Protein AF-K9QWA3-F1 (afdb_monomer_lite)

Secondary structure (DSSP, 8-state):
------SSHHHHHHHHHHHHHHHHHHHHTTS-TTBSSSS--GGG----EEGGG--HHHHHHHHHHHTT-TTEEEEEEEEEEEEEEEETTEEEEEEEEEEEEEEEEEE-TTT--EEEEEEEEEEEE-HHHHHHHHTS--SS-----TTSHHHHHHHHHHTTHHHHHHHHHHHHHHHH-TTSTTTS-THHHHHHHHHHHHHH-HHHHTSEEE-SPP-GGGHHHHHTSSS-EEEEEEEEEEEEPPTTHHHHHHHHHHHHHH-

Structure (mmCIF, N/CA/C/O backbone):
data_AF-K9QWA3-F1
#
_entry.id   AF-K9QWA3-F1
#
loop_
_atom_site.group_PDB
_atom_site.id
_atom_site.type_symbol
_atom_site.label_atom_id
_atom_site.label_alt_id
_atom_site.label_comp_id
_atom_site.label_asym_id
_atom_site.label_entity_id
_atom_site.label_seq_id
_atom_site.pdbx_PDB_ins_code
_atom_site.Cartn_x
_atom_site.Cartn_y
_atom_site.Cartn_z
_atom_site.occupancy
_atom_site.B_iso_or_equiv
_atom_site.auth_seq_id
_atom_site.auth_comp_id
_atom_site.auth_asym_id
_atom_site.auth_atom_id
_atom_site.pdbx_PDB_model_num
ATOM 1 N N . MET A 1 1 ? -6.811 -48.788 30.936 1.00 35.88 1 MET A N 1
ATOM 2 C CA . MET A 1 1 ? -7.635 -48.319 29.803 1.00 35.88 1 MET A CA 1
ATOM 3 C C . MET A 1 1 ? -7.116 -46.953 29.412 1.00 35.88 1 MET A C 1
ATOM 5 O O . MET A 1 1 ? -6.681 -46.222 30.290 1.00 35.88 1 MET A O 1
ATOM 9 N N . LEU A 1 2 ? -7.003 -46.747 28.107 1.00 34.59 2 LEU A N 1
ATOM 10 C CA . LEU A 1 2 ? -6.103 -45.816 27.432 1.00 34.59 2 LEU A CA 1
ATOM 11 C C . LEU A 1 2 ? -6.395 -44.350 27.770 1.00 34.59 2 LEU A C 1
ATOM 13 O O . LEU A 1 2 ? -7.544 -43.927 27.757 1.00 34.59 2 LEU A O 1
ATOM 17 N N . ILE A 1 3 ? -5.328 -43.610 28.073 1.00 35.75 3 ILE A N 1
ATOM 18 C CA . ILE A 1 3 ? -5.309 -42.149 28.073 1.00 35.75 3 ILE A CA 1
ATOM 19 C C . ILE A 1 3 ? -5.129 -41.751 26.607 1.00 35.75 3 ILE A C 1
ATOM 21 O O . ILE A 1 3 ? -4.104 -42.083 26.008 1.00 35.75 3 ILE A O 1
ATOM 25 N N . ASP A 1 4 ? -6.146 -41.115 26.029 1.00 36.16 4 ASP A N 1
ATOM 26 C CA . ASP A 1 4 ? -6.087 -40.519 24.696 1.00 36.16 4 ASP A CA 1
ATOM 27 C C . ASP A 1 4 ? -5.011 -39.427 24.676 1.00 36.16 4 ASP A C 1
ATOM 29 O O . ASP A 1 4 ? -5.165 -38.362 25.266 1.00 36.16 4 ASP A O 1
ATOM 33 N N . ASN A 1 5 ? -3.898 -39.715 24.003 1.00 39.41 5 ASN A N 1
ATOM 34 C CA . ASN A 1 5 ? -2.706 -38.866 23.935 1.00 39.41 5 ASN A CA 1
ATOM 35 C C . ASN A 1 5 ? -2.546 -38.172 22.568 1.00 39.41 5 ASN A C 1
ATOM 37 O O . ASN A 1 5 ? -1.427 -37.903 22.148 1.00 39.41 5 ASN A O 1
ATOM 41 N N . ASN A 1 6 ? -3.642 -37.885 21.857 1.00 39.41 6 ASN A N 1
ATOM 42 C CA . ASN A 1 6 ? -3.582 -37.427 20.459 1.00 39.41 6 ASN A CA 1
ATOM 43 C C . ASN A 1 6 ? -4.272 -36.081 20.159 1.00 39.41 6 ASN A C 1
ATOM 45 O O . ASN A 1 6 ? -4.581 -35.817 19.003 1.00 39.41 6 ASN A O 1
ATOM 49 N N . GLN A 1 7 ? -4.490 -35.207 21.146 1.00 41.28 7 GLN A N 1
ATOM 50 C CA . GLN A 1 7 ? -5.127 -33.894 20.908 1.00 41.28 7 GLN A CA 1
ATOM 51 C C . GLN A 1 7 ? -4.227 -32.662 21.110 1.00 41.28 7 GLN A C 1
ATOM 53 O O . GLN A 1 7 ? -4.704 -31.549 20.962 1.00 41.28 7 GLN A O 1
ATOM 58 N N . THR A 1 8 ? -2.933 -32.801 21.411 1.00 46.22 8 THR A N 1
ATOM 59 C CA . THR A 1 8 ? -2.108 -31.656 21.857 1.00 46.22 8 THR A CA 1
ATOM 60 C C . THR A 1 8 ? -1.134 -31.074 20.829 1.00 46.22 8 THR A C 1
ATOM 62 O O . THR A 1 8 ? -0.622 -29.983 21.052 1.00 46.22 8 THR A O 1
ATOM 65 N N . SER A 1 9 ? -0.844 -31.741 19.708 1.00 50.12 9 SER A N 1
ATOM 66 C CA . SER A 1 9 ? 0.181 -31.268 18.759 1.00 50.12 9 SER A CA 1
ATOM 67 C C . SER A 1 9 ? -0.265 -30.208 17.735 1.00 50.12 9 SER A C 1
ATOM 69 O O . SER A 1 9 ? 0.528 -29.297 17.500 1.00 50.12 9 SER A O 1
ATOM 71 N N . PRO A 1 10 ? -1.470 -30.258 17.128 1.00 54.56 10 PRO A N 1
ATOM 72 C CA . PRO A 1 10 ? -1.865 -29.283 16.104 1.00 54.56 10 PRO A CA 1
ATOM 73 C C . PRO A 1 10 ? -2.100 -27.897 16.710 1.00 54.56 10 PRO A C 1
ATOM 75 O O . PRO A 1 10 ? -1.595 -26.905 16.194 1.00 54.56 10 PRO A O 1
ATOM 78 N N . ASP A 1 11 ? -2.767 -27.850 17.865 1.00 59.97 11 ASP A N 1
ATOM 79 C CA . ASP A 1 11 ? -3.158 -26.606 18.534 1.00 59.97 11 ASP A CA 1
ATOM 80 C C . ASP A 1 11 ? -1.950 -25.802 19.032 1.00 59.97 11 ASP A C 1
ATOM 82 O O . ASP A 1 11 ? -1.937 -24.576 18.951 1.00 59.97 11 ASP A O 1
ATOM 86 N N . ILE A 1 12 ? -0.894 -26.477 19.507 1.00 60.25 12 ILE A N 1
ATOM 87 C CA . ILE A 1 12 ? 0.343 -25.812 19.949 1.00 60.25 12 ILE A CA 1
ATOM 88 C C . ILE A 1 12 ? 1.114 -25.255 18.752 1.00 60.25 12 ILE A C 1
ATOM 90 O O . ILE A 1 12 ? 1.632 -24.140 18.821 1.00 60.25 12 ILE A O 1
ATOM 94 N N . ILE A 1 13 ? 1.193 -26.016 17.656 1.00 62.38 13 ILE A N 1
ATOM 95 C CA . ILE A 1 13 ? 1.843 -25.558 16.426 1.00 62.38 13 ILE A CA 1
ATOM 96 C C . ILE A 1 13 ? 1.077 -24.359 15.862 1.00 62.38 13 ILE A C 1
ATOM 98 O O . ILE A 1 13 ? 1.691 -23.345 15.547 1.00 62.38 13 ILE A O 1
ATOM 102 N N . GLN A 1 14 ? -0.253 -24.422 15.821 1.00 61.94 14 GLN A N 1
ATOM 103 C CA . GLN A 1 14 ? -1.097 -23.333 15.343 1.00 61.94 14 GLN A CA 1
ATOM 104 C C . GLN A 1 14 ? -0.977 -22.080 16.220 1.00 61.94 14 GLN A C 1
ATOM 106 O O . GLN A 1 14 ? -0.754 -20.995 15.693 1.00 61.94 14 GLN A O 1
ATOM 111 N N . ALA A 1 15 ? -1.012 -22.221 17.547 1.00 55.06 15 ALA A N 1
ATOM 112 C CA . ALA A 1 15 ? -0.808 -21.100 18.465 1.00 55.06 15 ALA A CA 1
ATOM 113 C C . ALA A 1 15 ? 0.586 -20.465 18.314 1.00 55.06 15 ALA A C 1
ATOM 115 O O . ALA A 1 15 ? 0.726 -19.242 18.346 1.00 55.06 15 ALA A O 1
ATOM 116 N N . TYR A 1 16 ? 1.626 -21.280 18.114 1.00 55.22 16 TYR A N 1
ATOM 117 C CA . TYR A 1 16 ? 2.986 -20.792 17.881 1.00 55.22 16 TYR A CA 1
ATOM 118 C C . TYR A 1 16 ? 3.121 -20.066 16.537 1.00 55.22 16 TYR A C 1
ATOM 120 O O . TYR A 1 16 ? 3.794 -19.042 16.442 1.00 55.22 16 TYR A O 1
ATOM 128 N N . LEU A 1 17 ? 2.451 -20.567 15.505 1.00 62.62 17 LEU A N 1
ATOM 129 C CA . LEU A 1 17 ? 2.417 -19.962 14.183 1.00 62.62 17 LEU A CA 1
ATOM 130 C C . LEU A 1 17 ? 1.663 -18.627 14.170 1.00 62.62 17 LEU A C 1
ATOM 132 O O . LEU A 1 17 ? 2.200 -17.646 13.658 1.00 62.62 17 LEU A O 1
ATOM 136 N N . SER A 1 18 ? 0.488 -18.554 14.801 1.00 61.34 18 SER A N 1
ATOM 137 C CA . SER A 1 18 ? -0.242 -17.296 15.005 1.00 61.34 18 SER A CA 1
ATOM 138 C C . SER A 1 18 ? 0.603 -16.287 15.788 1.00 61.34 18 SER A C 1
ATOM 140 O O . SER A 1 18 ? 0.699 -15.126 15.396 1.00 61.34 18 SER A O 1
ATOM 142 N N . TYR A 1 19 ? 1.314 -16.735 16.831 1.00 59.53 19 TYR A N 1
ATOM 143 C CA . TYR A 1 19 ? 2.262 -15.892 17.564 1.00 59.53 19 TYR A CA 1
ATOM 144 C C . TYR A 1 19 ? 3.392 -15.362 16.667 1.00 59.53 19 TYR A C 1
ATOM 146 O O . TYR A 1 19 ? 3.729 -14.180 16.726 1.00 59.53 19 TYR A O 1
ATOM 154 N N . LEU A 1 20 ? 3.985 -16.201 15.812 1.00 60.72 20 LEU A N 1
ATOM 155 C CA . LEU A 1 20 ? 5.034 -15.772 14.882 1.00 60.72 20 LEU A CA 1
ATOM 156 C C . LEU A 1 20 ? 4.510 -14.800 13.818 1.00 60.72 20 LEU A C 1
ATOM 158 O O . LEU A 1 20 ? 5.205 -13.839 13.485 1.00 60.72 20 LEU A O 1
ATOM 162 N N . GLN A 1 21 ? 3.290 -15.003 13.324 1.00 65.00 21 GLN A N 1
ATOM 163 C CA . GLN A 1 21 ? 2.627 -14.086 12.397 1.00 65.00 21 GLN A CA 1
ATOM 164 C C . GLN A 1 21 ? 2.376 -12.728 13.057 1.00 65.00 21 GLN A C 1
ATOM 166 O O . GLN A 1 21 ? 2.703 -11.690 12.484 1.00 65.00 21 GLN A O 1
ATOM 171 N N . GLU A 1 22 ? 1.897 -12.717 14.298 1.00 62.28 22 GLU A N 1
ATOM 172 C CA . GLU A 1 22 ? 1.700 -11.497 15.078 1.00 62.28 22 GLU A CA 1
ATOM 173 C C . GLU A 1 22 ? 3.029 -10.772 15.353 1.00 62.28 22 GLU A C 1
ATOM 175 O O . GLU A 1 22 ? 3.136 -9.556 15.180 1.00 62.28 22 GLU A O 1
ATOM 180 N N . MET A 1 23 ? 4.078 -11.514 15.716 1.00 58.22 23 MET A N 1
ATOM 181 C CA . MET A 1 23 ? 5.431 -10.973 15.876 1.00 58.22 23 MET A CA 1
ATOM 182 C C . MET A 1 23 ? 5.974 -10.403 14.566 1.00 58.22 23 MET A C 1
ATOM 184 O O . MET A 1 23 ? 6.633 -9.366 14.574 1.00 58.22 23 MET A O 1
ATOM 188 N N . SER A 1 24 ? 5.659 -11.026 13.434 1.00 60.22 24 SER A N 1
ATOM 189 C CA . SER A 1 24 ? 6.055 -10.524 12.125 1.00 60.22 24 SER A CA 1
ATOM 190 C C . SER A 1 24 ? 5.304 -9.247 11.747 1.00 60.22 24 SER A C 1
ATOM 192 O O . SER A 1 24 ? 5.943 -8.290 11.311 1.00 60.22 24 SER A O 1
ATOM 194 N N . ARG A 1 25 ? 3.982 -9.178 11.977 1.00 65.19 25 ARG A N 1
ATOM 195 C CA . ARG A 1 25 ? 3.196 -7.939 11.807 1.00 65.19 25 ARG A CA 1
ATOM 196 C C . ARG A 1 25 ? 3.807 -6.804 12.631 1.00 65.19 25 ARG A C 1
ATOM 198 O O . ARG A 1 25 ? 4.000 -5.713 12.109 1.00 65.19 25 ARG A O 1
ATOM 205 N N . LYS A 1 26 ? 4.215 -7.095 13.875 1.00 59.78 26 LYS A N 1
ATOM 206 C CA . LYS A 1 26 ? 4.897 -6.159 14.790 1.00 59.78 26 LYS A CA 1
ATOM 207 C C . LYS A 1 26 ? 6.270 -5.687 14.301 1.00 59.78 26 LYS A C 1
ATOM 209 O O . LYS A 1 26 ? 6.655 -4.556 14.584 1.00 59.78 26 LYS A O 1
ATOM 214 N N . ILE A 1 27 ? 7.026 -6.524 13.593 1.00 55.06 27 ILE A N 1
ATOM 215 C CA . ILE A 1 27 ? 8.335 -6.146 13.032 1.00 55.06 27 ILE A CA 1
ATOM 216 C C . ILE A 1 27 ? 8.163 -5.269 11.787 1.00 55.06 27 ILE A C 1
ATOM 218 O O . ILE A 1 27 ? 8.948 -4.339 11.593 1.00 55.06 27 ILE A O 1
ATOM 222 N N . SER A 1 28 ? 7.107 -5.500 11.001 1.00 56.09 28 SER A N 1
ATOM 223 C CA . SER A 1 28 ? 6.750 -4.644 9.864 1.00 56.09 28 SER A CA 1
ATOM 224 C C . SER A 1 28 ? 6.438 -3.197 10.270 1.00 56.09 28 SER A C 1
ATOM 226 O O . SER A 1 28 ? 6.627 -2.322 9.436 1.00 56.09 28 SER A O 1
ATOM 228 N N . LEU A 1 29 ? 6.092 -2.936 11.545 1.00 54.91 29 LEU A N 1
ATOM 229 C CA . LEU A 1 29 ? 5.766 -1.614 12.132 1.00 54.91 29 LEU A CA 1
ATOM 230 C C . LEU A 1 29 ? 6.916 -0.588 12.192 1.00 54.91 29 LEU A C 1
ATOM 232 O O . LEU A 1 29 ? 6.830 0.423 12.894 1.00 54.91 29 LEU A O 1
ATOM 236 N N . ARG A 1 30 ? 8.059 -0.881 11.569 1.00 56.19 30 ARG A N 1
ATOM 237 C CA . ARG A 1 30 ? 9.280 -0.065 11.672 1.00 56.19 30 ARG A CA 1
ATOM 238 C C . ARG A 1 30 ? 9.898 0.248 10.316 1.00 56.19 30 ARG A C 1
ATOM 240 O O . ARG A 1 30 ? 11.095 0.532 10.251 1.00 56.19 30 ARG A O 1
ATOM 247 N N . SER A 1 31 ? 9.118 0.175 9.238 1.00 60.31 31 SER A N 1
ATOM 248 C CA . SER A 1 31 ? 9.645 0.360 7.882 1.00 60.31 31 SER A CA 1
ATOM 249 C C . SER A 1 31 ? 9.627 1.816 7.400 1.00 60.31 31 SER A C 1
ATOM 251 O O . SER A 1 31 ? 10.374 2.168 6.483 1.00 60.31 31 SER A O 1
ATOM 253 N N . GLY A 1 32 ? 8.856 2.690 8.056 1.00 67.69 32 GLY A N 1
ATOM 254 C CA . GLY A 1 32 ? 8.741 4.102 7.684 1.00 67.69 32 GLY A CA 1
ATOM 255 C C . GLY A 1 32 ? 7.867 4.315 6.442 1.00 67.69 32 GLY A C 1
ATOM 256 O O . GLY A 1 32 ? 8.034 5.316 5.729 1.00 67.69 32 GLY A O 1
ATOM 257 N N . MET A 1 33 ? 6.996 3.346 6.130 1.00 78.69 33 MET A N 1
ATOM 258 C CA . MET A 1 33 ? 6.141 3.338 4.943 1.00 78.69 33 MET A CA 1
ATOM 259 C C . MET A 1 33 ? 4.847 4.138 5.120 1.00 78.69 33 MET A C 1
ATOM 261 O O . MET A 1 33 ? 4.133 4.363 4.143 1.00 78.69 33 MET A O 1
ATOM 265 N N . GLU A 1 34 ? 4.550 4.645 6.316 1.00 77.75 34 GLU A N 1
ATOM 266 C CA . GLU A 1 34 ? 3.386 5.492 6.610 1.00 77.75 34 GLU A CA 1
ATOM 267 C C . GLU A 1 34 ? 3.398 6.838 5.868 1.00 77.75 34 GLU A C 1
ATOM 269 O O . GLU A 1 34 ? 2.374 7.506 5.714 1.00 77.75 34 GLU A O 1
ATOM 274 N N . ASN A 1 35 ? 4.569 7.266 5.403 1.00 82.50 35 ASN A N 1
ATOM 275 C CA . ASN A 1 35 ? 4.714 8.544 4.740 1.00 82.50 35 ASN A CA 1
ATOM 276 C C . ASN A 1 35 ? 5.795 8.489 3.667 1.00 82.50 35 ASN A C 1
ATOM 278 O O . ASN A 1 35 ? 6.923 8.962 3.851 1.00 82.50 35 ASN A O 1
ATOM 282 N N . ILE A 1 36 ? 5.448 7.886 2.535 1.00 84.94 36 ILE A N 1
ATOM 283 C CA . ILE A 1 36 ? 6.379 7.703 1.425 1.00 84.94 36 ILE A CA 1
ATOM 284 C C . ILE A 1 36 ? 6.403 8.909 0.485 1.00 84.94 36 ILE A C 1
ATOM 286 O O . ILE A 1 36 ? 7.452 9.188 -0.081 1.00 84.94 36 ILE A O 1
ATOM 290 N N . LEU A 1 37 ? 5.313 9.676 0.347 1.00 84.12 37 LEU A N 1
ATOM 291 C CA . LEU A 1 37 ? 5.254 10.776 -0.631 1.00 84.12 37 LEU A CA 1
ATOM 292 C C . LEU A 1 37 ? 5.518 12.173 -0.056 1.00 84.12 37 LEU A C 1
ATOM 294 O O . LEU A 1 37 ? 5.933 13.056 -0.811 1.00 84.12 37 LEU A O 1
ATOM 298 N N . TYR A 1 38 ? 5.298 12.409 1.239 1.00 75.81 38 TYR A N 1
ATOM 299 C CA . TYR A 1 38 ? 5.361 13.762 1.795 1.00 75.81 38 TYR A CA 1
ATOM 300 C C . TYR A 1 38 ? 6.771 14.157 2.250 1.00 75.81 38 TYR A C 1
ATOM 302 O O . TYR A 1 38 ? 7.468 13.401 2.929 1.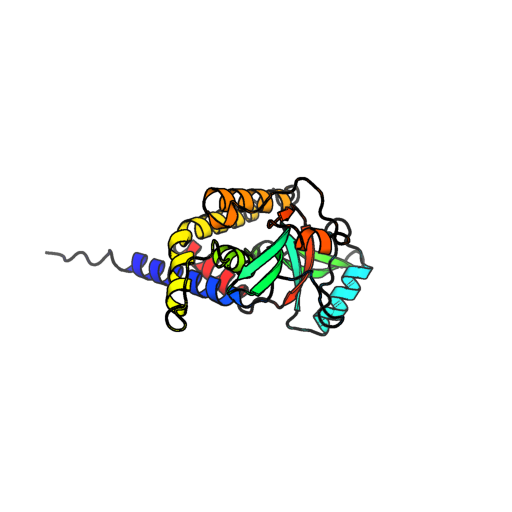00 75.81 38 TYR A O 1
ATOM 310 N N . ARG A 1 39 ? 7.165 15.392 1.906 1.00 62.00 39 ARG A N 1
ATOM 311 C CA . ARG A 1 39 ? 8.339 16.132 2.422 1.00 62.00 39 ARG A CA 1
ATOM 312 C C . ARG A 1 39 ? 9.626 15.309 2.587 1.00 62.00 39 ARG A C 1
ATOM 314 O O . ARG A 1 39 ? 10.312 15.394 3.606 1.00 62.00 39 ARG A O 1
ATOM 321 N N . LYS A 1 40 ? 10.005 14.549 1.560 1.00 66.12 40 LYS A N 1
ATOM 322 C CA . LYS A 1 40 ? 11.303 13.864 1.534 1.00 66.12 40 LYS A CA 1
ATOM 323 C C . LYS A 1 40 ? 12.417 14.773 1.009 1.00 66.12 40 LYS A C 1
ATOM 325 O O . LYS A 1 40 ? 12.219 15.594 0.115 1.00 66.12 40 LYS A O 1
ATOM 330 N N . THR A 1 41 ? 13.615 14.610 1.565 1.00 67.00 41 THR A N 1
ATOM 331 C CA . THR A 1 41 ? 14.828 15.292 1.092 1.00 67.00 41 THR A CA 1
ATOM 332 C C . THR A 1 41 ? 15.271 14.731 -0.262 1.00 67.00 41 THR A C 1
ATOM 334 O O . THR A 1 41 ? 14.867 13.636 -0.644 1.00 67.00 41 THR A O 1
ATOM 337 N N . LYS A 1 42 ? 16.176 15.427 -0.970 1.00 65.06 42 LYS A N 1
ATOM 338 C CA . LYS A 1 42 ? 16.779 14.901 -2.214 1.00 65.06 42 LYS A CA 1
ATOM 339 C C . LYS A 1 42 ? 17.420 13.519 -2.035 1.00 65.06 42 LYS A C 1
ATOM 341 O O . LYS A 1 42 ? 17.431 12.741 -2.977 1.00 65.06 42 LYS A O 1
ATOM 346 N N . LYS A 1 43 ? 17.946 13.230 -0.838 1.00 64.50 43 LYS A N 1
ATOM 347 C CA . LYS A 1 43 ? 18.559 11.939 -0.504 1.00 64.50 43 LYS A CA 1
ATOM 348 C C . LYS A 1 43 ? 17.516 10.824 -0.363 1.00 64.50 43 LYS A C 1
ATOM 350 O O . LYS A 1 43 ? 17.775 9.714 -0.787 1.00 64.50 43 LYS A O 1
ATOM 355 N N . ASN A 1 44 ? 16.333 11.139 0.161 1.00 69.75 44 ASN A N 1
ATOM 356 C CA . ASN A 1 44 ? 15.237 10.183 0.349 1.00 69.75 44 ASN A CA 1
ATOM 357 C C . ASN A 1 44 ? 14.137 10.370 -0.705 1.00 69.75 44 ASN A C 1
ATOM 359 O O . ASN A 1 44 ? 12.957 10.204 -0.397 1.00 69.75 44 ASN A O 1
ATOM 363 N N . HIS A 1 45 ? 14.500 10.804 -1.916 1.00 79.44 45 HIS A N 1
ATOM 364 C CA . HIS A 1 45 ? 13.527 11.080 -2.965 1.00 79.44 45 HIS A CA 1
ATOM 365 C C . HIS A 1 45 ? 12.679 9.820 -3.205 1.00 79.44 45 HIS A C 1
ATOM 367 O O . HIS A 1 45 ? 13.249 8.751 -3.378 1.00 79.44 45 HIS A O 1
ATOM 373 N N . PRO A 1 46 ? 11.339 9.906 -3.226 1.00 79.44 46 PRO A N 1
ATOM 374 C CA . PRO A 1 46 ? 10.500 8.709 -3.240 1.00 79.44 46 PRO A CA 1
ATOM 375 C C . PRO A 1 46 ? 10.438 8.029 -4.604 1.00 79.44 46 PRO A C 1
ATOM 377 O O . PRO A 1 46 ? 9.846 6.966 -4.720 1.00 79.44 46 PRO A O 1
ATOM 380 N N . TYR A 1 47 ? 10.987 8.667 -5.646 1.00 87.69 47 TYR A N 1
ATOM 381 C CA . TYR A 1 47 ? 10.880 8.216 -7.037 1.00 87.69 47 TYR A CA 1
ATOM 382 C C . TYR A 1 47 ? 9.440 7.827 -7.383 1.00 87.69 47 TYR A C 1
ATOM 384 O O . TYR A 1 47 ? 9.178 6.770 -7.938 1.00 87.69 47 TYR A O 1
ATOM 392 N N . TYR A 1 48 ? 8.496 8.694 -7.020 1.00 92.50 48 TYR A N 1
ATOM 393 C CA . TYR A 1 48 ? 7.093 8.504 -7.365 1.00 92.50 48 TYR A CA 1
ATOM 394 C C . TYR A 1 48 ? 6.904 8.529 -8.883 1.00 92.50 48 TYR A C 1
ATOM 396 O O . TYR A 1 48 ? 7.310 9.504 -9.525 1.00 92.50 48 TYR A O 1
ATOM 404 N N . MET A 1 49 ? 6.207 7.528 -9.410 1.00 92.69 49 MET A N 1
ATOM 405 C CA . MET A 1 49 ? 5.712 7.496 -10.784 1.00 92.69 49 MET A CA 1
ATOM 406 C C . MET A 1 49 ? 4.337 6.815 -10.814 1.00 92.69 49 MET A C 1
ATOM 408 O O . MET A 1 49 ? 4.238 5.699 -10.312 1.00 92.69 49 MET A O 1
ATOM 412 N N . PRO A 1 50 ? 3.275 7.427 -11.373 1.00 92.00 50 PRO A N 1
ATOM 413 C CA . PRO A 1 50 ? 2.016 6.715 -11.608 1.00 92.00 50 PRO A CA 1
ATOM 414 C C . PRO A 1 50 ? 2.266 5.452 -12.440 1.00 92.00 50 PRO A C 1
ATOM 416 O O . PRO A 1 50 ? 3.047 5.509 -13.391 1.00 92.00 50 PRO A O 1
ATOM 419 N N . ALA A 1 51 ? 1.624 4.332 -12.098 1.00 88.50 51 ALA A N 1
ATOM 420 C CA . ALA A 1 51 ? 1.916 3.046 -12.740 1.00 88.50 51 ALA A CA 1
ATOM 421 C C . ALA A 1 51 ? 1.712 3.093 -14.267 1.00 88.50 51 ALA A C 1
ATOM 423 O O . ALA A 1 51 ? 2.574 2.644 -15.022 1.00 88.50 51 ALA A O 1
ATOM 424 N N . ASP A 1 52 ? 0.657 3.777 -14.714 1.00 85.94 52 ASP A N 1
ATOM 425 C CA . ASP A 1 52 ? 0.306 3.951 -16.132 1.00 85.94 52 ASP A CA 1
ATOM 426 C C . ASP A 1 52 ? 1.260 4.877 -16.911 1.00 85.94 52 ASP A C 1
ATOM 428 O O . ASP A 1 52 ? 1.108 5.073 -18.114 1.00 85.94 52 ASP A O 1
ATOM 432 N N . SER A 1 53 ? 2.215 5.516 -16.232 1.00 87.38 53 SER A N 1
ATOM 433 C CA . SER A 1 53 ? 3.129 6.515 -16.808 1.00 87.38 53 SER A CA 1
ATOM 434 C C . SER A 1 53 ? 4.593 6.081 -16.776 1.00 87.38 53 SER A C 1
ATOM 436 O O . SER A 1 53 ? 5.481 6.914 -16.962 1.00 87.38 53 SER A O 1
ATOM 438 N N . ILE A 1 54 ? 4.870 4.802 -16.506 1.00 85.81 54 ILE A N 1
ATOM 439 C CA . ILE A 1 54 ? 6.242 4.319 -16.385 1.00 85.81 54 ILE A CA 1
ATOM 440 C C . ILE A 1 54 ? 7.014 4.455 -17.703 1.00 85.81 54 ILE A C 1
ATOM 442 O O . ILE A 1 54 ? 6.530 4.103 -18.778 1.00 85.81 54 ILE A O 1
ATOM 446 N N . ASP A 1 55 ? 8.244 4.964 -17.614 1.00 86.94 55 ASP A N 1
ATOM 447 C CA . ASP A 1 55 ? 9.123 5.129 -18.766 1.00 86.94 55 ASP A CA 1
ATOM 448 C C . ASP A 1 55 ? 10.546 4.613 -18.493 1.00 86.94 55 ASP A C 1
ATOM 450 O O . ASP A 1 55 ? 10.980 4.402 -17.356 1.00 86.94 55 ASP A O 1
ATOM 454 N N . THR A 1 56 ? 11.315 4.419 -19.565 1.00 86.94 56 THR A N 1
ATOM 455 C CA . THR A 1 56 ? 12.689 3.903 -19.481 1.00 86.94 56 THR A CA 1
ATOM 456 C C . THR A 1 56 ? 13.638 4.855 -18.744 1.00 86.94 56 THR A C 1
ATOM 458 O O . THR A 1 56 ? 14.634 4.416 -18.167 1.00 86.94 56 THR A O 1
ATOM 461 N N . ARG A 1 57 ? 13.370 6.169 -18.757 1.00 89.31 57 ARG A N 1
ATOM 462 C CA . ARG A 1 57 ? 14.221 7.164 -18.087 1.00 89.31 57 ARG A CA 1
ATOM 463 C C . ARG A 1 57 ? 14.079 7.042 -16.574 1.00 89.31 57 ARG A C 1
ATOM 465 O O . ARG A 1 57 ? 15.090 7.060 -15.876 1.00 89.31 57 ARG A O 1
ATOM 472 N N . TYR A 1 58 ? 12.853 6.903 -16.096 1.00 91.06 58 TYR A N 1
ATOM 473 C CA . TYR A 1 58 ? 12.518 6.623 -14.714 1.00 91.06 58 TYR A CA 1
ATOM 474 C C . TYR A 1 58 ? 13.175 5.325 -14.249 1.00 91.06 58 TYR A C 1
ATOM 476 O O . TYR A 1 58 ? 13.929 5.347 -13.279 1.00 91.06 58 TYR A O 1
ATOM 484 N N . LEU A 1 59 ? 12.995 4.228 -14.994 1.00 90.50 59 LEU A N 1
ATOM 485 C CA . LEU A 1 59 ? 13.579 2.929 -14.645 1.00 90.50 59 LEU A CA 1
ATOM 486 C C . LEU A 1 59 ? 15.096 2.977 -14.513 1.00 90.50 59 LEU A C 1
ATOM 488 O O . LEU A 1 59 ? 15.656 2.424 -13.570 1.00 90.50 59 LEU A O 1
ATOM 492 N N . LYS A 1 60 ? 15.763 3.694 -15.419 1.00 89.75 60 LYS A N 1
ATOM 493 C CA . LYS A 1 60 ? 17.208 3.890 -15.334 1.00 89.75 60 LYS A CA 1
ATOM 494 C C . LYS A 1 60 ? 17.608 4.642 -14.063 1.00 89.75 60 LYS A C 1
ATOM 496 O O . LYS A 1 60 ? 18.533 4.222 -13.381 1.00 89.75 60 LYS A O 1
ATOM 501 N N . GLN A 1 61 ? 16.907 5.727 -13.729 1.00 89.25 61 GLN A N 1
ATOM 502 C CA . GLN A 1 61 ? 17.186 6.502 -12.514 1.00 89.25 61 GLN A CA 1
ATOM 503 C C . GLN A 1 61 ? 16.972 5.681 -11.239 1.00 89.25 61 GLN A C 1
ATOM 505 O O . GLN A 1 61 ? 17.777 5.776 -10.316 1.00 89.25 61 GLN A O 1
ATOM 510 N N . VAL A 1 62 ? 15.904 4.883 -11.196 1.00 90.50 62 VAL A N 1
ATOM 511 C CA . VAL A 1 62 ? 15.599 3.996 -10.070 1.00 90.50 62 VAL A CA 1
ATOM 512 C C . VAL A 1 62 ? 16.669 2.917 -9.931 1.00 90.50 62 VAL A C 1
ATOM 514 O O . VAL A 1 62 ? 17.205 2.751 -8.838 1.00 90.50 62 VAL A O 1
ATOM 517 N N . LYS A 1 63 ? 17.038 2.238 -11.026 1.00 89.62 63 LYS A N 1
ATOM 518 C CA . LYS A 1 63 ? 18.084 1.205 -11.020 1.00 89.62 63 LYS A CA 1
ATOM 519 C C . LYS A 1 63 ? 19.423 1.768 -10.538 1.00 89.62 63 LYS A C 1
ATOM 521 O O . LYS A 1 63 ? 19.990 1.255 -9.582 1.00 89.62 63 LYS A O 1
ATOM 526 N N . ASP A 1 64 ? 19.849 2.902 -11.099 1.00 88.75 64 ASP A N 1
ATOM 527 C CA . ASP A 1 64 ? 21.082 3.594 -10.700 1.00 88.75 64 ASP A CA 1
ATOM 528 C C . ASP A 1 64 ? 21.090 4.013 -9.214 1.00 88.75 64 ASP A C 1
ATOM 530 O O . ASP A 1 64 ? 22.160 4.258 -8.646 1.00 88.75 64 ASP A O 1
ATOM 534 N N . HIS A 1 65 ? 19.916 4.192 -8.600 1.00 87.94 65 HIS A N 1
ATOM 535 C CA . HIS A 1 65 ? 19.776 4.532 -7.185 1.00 87.94 65 HIS A CA 1
ATOM 536 C C . HIS A 1 65 ? 19.786 3.286 -6.291 1.00 87.94 65 HIS A C 1
ATOM 538 O O . HIS A 1 65 ? 20.542 3.262 -5.323 1.00 87.94 65 HIS A O 1
ATOM 544 N N . ILE A 1 66 ? 19.016 2.250 -6.636 1.00 88.12 66 ILE A N 1
ATOM 545 C CA . ILE A 1 66 ? 18.970 0.972 -5.903 1.00 88.12 66 ILE A CA 1
ATOM 546 C C . ILE A 1 66 ? 20.347 0.298 -5.897 1.00 88.12 66 ILE A C 1
ATOM 548 O O . ILE A 1 66 ? 20.796 -0.168 -4.855 1.00 88.12 66 ILE A O 1
ATOM 552 N N . ASP A 1 67 ? 21.076 0.343 -7.015 1.00 86.94 67 ASP A N 1
ATOM 553 C CA . ASP A 1 67 ? 22.430 -0.220 -7.107 1.00 86.94 67 ASP A CA 1
ATOM 554 C C . ASP A 1 67 ? 23.432 0.477 -6.157 1.00 86.94 67 ASP A C 1
ATOM 556 O O . ASP A 1 67 ? 24.484 -0.079 -5.837 1.00 86.94 67 ASP A O 1
ATOM 560 N N . LYS A 1 68 ? 23.127 1.699 -5.692 1.00 86.38 68 LYS A N 1
ATOM 561 C CA . LYS A 1 68 ? 23.950 2.461 -4.732 1.00 86.38 68 LYS A CA 1
ATOM 562 C C . LYS A 1 68 ? 23.485 2.312 -3.285 1.00 86.38 68 LYS A C 1
ATOM 564 O O . LYS A 1 68 ? 24.313 2.425 -2.384 1.00 86.38 68 LYS A O 1
ATOM 569 N N . GLU A 1 69 ? 22.191 2.105 -3.060 1.00 82.19 69 GLU A N 1
ATOM 570 C CA . GLU A 1 69 ? 21.575 1.959 -1.737 1.00 82.19 69 GLU A CA 1
ATOM 571 C C . GLU A 1 69 ? 20.959 0.558 -1.607 1.00 82.19 69 GLU A C 1
ATOM 573 O O . GLU A 1 69 ? 19.793 0.344 -1.921 1.00 82.19 69 GLU A O 1
ATOM 578 N N . ALA A 1 70 ? 21.755 -0.410 -1.139 1.00 75.50 70 ALA A N 1
ATOM 579 C CA . ALA A 1 70 ? 21.362 -1.824 -1.085 1.00 75.50 70 ALA A CA 1
ATOM 580 C C . ALA A 1 70 ? 20.149 -2.122 -0.174 1.00 75.50 70 ALA A C 1
ATOM 582 O O . ALA A 1 70 ? 19.543 -3.186 -0.279 1.00 75.50 70 ALA A O 1
ATOM 583 N N . ASP A 1 71 ? 19.801 -1.205 0.730 1.00 79.00 71 ASP A N 1
ATOM 584 C CA . ASP A 1 71 ? 18.647 -1.279 1.630 1.00 79.00 71 ASP A CA 1
ATOM 585 C C . ASP A 1 71 ? 17.347 -0.736 1.007 1.00 79.00 71 ASP A C 1
ATOM 587 O O . ASP A 1 71 ? 16.268 -0.852 1.602 1.00 79.00 71 ASP A O 1
ATOM 591 N N . ARG A 1 72 ? 17.433 -0.150 -0.193 1.00 84.06 72 ARG A N 1
ATOM 592 C CA . ARG A 1 72 ? 16.301 0.389 -0.944 1.00 84.06 72 ARG A CA 1
ATOM 593 C C . ARG A 1 72 ? 15.816 -0.601 -1.991 1.00 84.06 72 ARG A C 1
ATOM 595 O O . ARG A 1 72 ? 16.602 -1.242 -2.682 1.00 84.06 72 ARG A O 1
ATOM 602 N N . LYS A 1 73 ? 14.499 -0.676 -2.153 1.00 88.81 73 LYS A N 1
ATOM 603 C CA . LYS A 1 73 ? 13.844 -1.486 -3.185 1.00 88.81 73 LYS A CA 1
ATOM 604 C C . LYS A 1 73 ? 12.767 -0.679 -3.896 1.00 88.81 73 LYS A C 1
ATOM 606 O O . LYS A 1 73 ? 12.256 0.301 -3.345 1.00 88.81 73 LYS A O 1
ATOM 611 N N . LEU A 1 74 ? 12.469 -1.074 -5.132 1.00 91.44 74 LEU A N 1
ATOM 612 C CA . LEU A 1 74 ? 11.330 -0.554 -5.876 1.00 91.44 74 LEU A CA 1
ATOM 613 C C . LEU A 1 74 ? 10.083 -1.313 -5.433 1.00 91.44 74 LEU A C 1
ATOM 615 O O . LEU A 1 74 ? 10.096 -2.535 -5.300 1.00 91.44 74 LEU A O 1
ATOM 619 N N . PHE A 1 75 ? 9.012 -0.563 -5.225 1.00 91.81 75 PHE A N 1
ATOM 620 C CA . PHE A 1 75 ? 7.718 -1.095 -4.859 1.00 91.81 75 PHE A CA 1
ATOM 621 C C . PHE A 1 75 ? 6.651 -0.598 -5.819 1.00 91.81 75 PHE A C 1
ATOM 623 O O . PHE A 1 75 ? 6.680 0.556 -6.257 1.00 91.81 75 PHE A O 1
ATOM 630 N N . LEU A 1 76 ? 5.673 -1.456 -6.079 1.00 92.06 76 LEU A N 1
ATOM 631 C CA . LEU A 1 76 ? 4.395 -1.084 -6.658 1.00 92.06 76 LEU A CA 1
ATOM 632 C C . LEU A 1 76 ? 3.401 -0.896 -5.515 1.00 92.06 76 LEU A C 1
ATOM 634 O O . LEU A 1 76 ? 3.020 -1.853 -4.851 1.00 92.06 76 LEU A O 1
ATOM 638 N N . ALA A 1 77 ? 2.999 0.343 -5.275 1.00 92.50 77 ALA A N 1
ATOM 639 C CA . ALA A 1 77 ? 1.953 0.697 -4.331 1.00 92.50 77 ALA A CA 1
ATOM 640 C C . ALA A 1 77 ? 0.569 0.523 -4.955 1.00 92.50 77 ALA A C 1
ATOM 642 O O . ALA A 1 77 ? 0.357 0.910 -6.107 1.00 92.50 77 ALA A O 1
ATOM 643 N N . ASN A 1 78 ? -0.387 0.040 -4.162 1.00 91.94 78 ASN A N 1
ATOM 644 C CA . ASN A 1 78 ? -1.794 -0.014 -4.523 1.00 91.94 78 ASN A CA 1
ATOM 645 C C . ASN A 1 78 ? -2.699 0.495 -3.386 1.00 91.94 78 ASN A C 1
ATOM 647 O O . ASN A 1 78 ? -2.576 0.065 -2.236 1.00 91.94 78 ASN A O 1
ATOM 651 N N . GLY A 1 79 ? -3.598 1.422 -3.734 1.00 93.50 79 GLY A N 1
ATOM 652 C CA . GLY A 1 79 ? -4.497 2.116 -2.814 1.00 93.50 79 GLY A CA 1
ATOM 653 C C . GLY A 1 79 ? -3.741 3.120 -1.954 1.00 93.50 79 GLY A C 1
ATOM 654 O O . GLY A 1 79 ? -3.001 2.733 -1.063 1.00 93.50 79 GLY A O 1
ATOM 655 N N . LEU A 1 80 ? -3.909 4.417 -2.195 1.00 95.12 80 LEU A N 1
ATOM 656 C CA . LEU A 1 80 ? -3.187 5.462 -1.471 1.00 95.12 80 LEU A CA 1
ATOM 657 C C . LEU A 1 80 ? -4.075 6.067 -0.386 1.00 95.12 80 LEU A C 1
ATOM 659 O O . LEU A 1 80 ? -5.106 6.650 -0.699 1.00 95.12 80 LEU A O 1
ATOM 663 N N . VAL A 1 81 ? -3.640 6.024 0.869 1.00 95.12 81 VAL A N 1
ATOM 664 C CA . VAL A 1 81 ? -4.252 6.789 1.960 1.00 95.12 81 VAL A CA 1
ATOM 665 C C . VAL A 1 81 ? -3.450 8.067 2.187 1.00 95.12 81 VAL A C 1
ATOM 667 O O . VAL A 1 81 ? -2.223 8.028 2.318 1.00 95.12 81 VAL A O 1
ATOM 670 N N . VAL A 1 82 ? -4.144 9.204 2.218 1.00 94.88 82 VAL A N 1
ATOM 671 C CA . VAL A 1 82 ? -3.566 10.536 2.429 1.00 94.88 82 VAL A CA 1
ATOM 672 C C . VAL A 1 82 ? -4.339 11.280 3.508 1.00 94.88 82 VAL A C 1
ATOM 674 O O . VAL A 1 82 ? -5.562 11.200 3.557 1.00 94.88 82 VAL A O 1
ATOM 677 N N . GLY A 1 83 ? -3.638 12.030 4.349 1.00 92.81 83 GLY A N 1
ATOM 678 C CA . GLY A 1 83 ? -4.251 12.949 5.303 1.00 92.81 83 GLY A CA 1
ATOM 679 C C . GLY A 1 83 ? -3.355 13.180 6.509 1.00 92.81 83 GLY A C 1
ATOM 680 O O . GLY A 1 83 ? -2.146 12.936 6.462 1.00 92.81 83 GLY A O 1
ATOM 681 N N . THR A 1 84 ? -3.960 13.616 7.604 1.00 89.81 84 THR A N 1
ATOM 682 C CA . THR A 1 84 ? -3.277 13.810 8.882 1.00 89.81 84 THR A CA 1
ATOM 683 C C . THR A 1 84 ? -4.009 13.036 9.971 1.00 89.81 84 THR A C 1
ATOM 685 O O . THR A 1 84 ? -5.236 13.031 10.011 1.00 89.81 84 THR A O 1
ATOM 688 N N . VAL A 1 85 ? -3.261 12.384 10.859 1.00 87.62 85 VAL A N 1
ATOM 689 C CA . VAL A 1 85 ? -3.793 11.813 12.104 1.00 87.62 85 VAL A CA 1
ATOM 690 C C . VAL A 1 85 ? -3.107 12.450 13.296 1.00 87.62 85 VAL A C 1
ATOM 692 O O . VAL A 1 85 ? -1.914 12.757 13.243 1.00 87.62 85 VAL A O 1
ATOM 695 N N . GLN A 1 86 ? -3.852 12.639 14.379 1.00 82.69 86 GLN A N 1
ATOM 696 C CA . GLN A 1 86 ? -3.284 13.048 15.652 1.00 82.69 86 GLN A CA 1
ATOM 697 C C . GLN A 1 86 ? -2.947 11.801 16.466 1.00 82.69 86 GLN A C 1
ATOM 699 O O . GLN A 1 86 ? -3.771 10.900 16.610 1.00 82.69 86 GLN A O 1
ATOM 704 N N . LYS A 1 87 ? -1.712 11.737 16.955 1.00 79.06 87 LYS A N 1
ATOM 705 C CA . LYS A 1 87 ? -1.232 10.665 17.822 1.00 79.06 87 LYS A CA 1
ATOM 706 C C . LYS A 1 87 ? -0.413 11.283 18.936 1.00 79.06 87 LYS A C 1
ATOM 708 O O . LYS A 1 87 ? 0.600 11.928 18.654 1.00 79.06 87 LYS A O 1
ATOM 713 N N . ARG A 1 88 ? -0.815 11.073 20.192 1.00 75.31 88 ARG A N 1
ATOM 714 C CA . ARG A 1 88 ? -0.131 11.638 21.371 1.00 75.31 88 ARG A CA 1
ATOM 715 C C . ARG A 1 88 ? 0.040 13.156 21.266 1.00 75.31 88 ARG A C 1
ATOM 717 O O . ARG A 1 88 ? 1.118 13.685 21.533 1.00 75.31 88 ARG A O 1
ATOM 724 N N . LYS A 1 89 ? -1.014 13.859 20.838 1.00 74.94 89 LYS A N 1
ATOM 725 C CA . LYS A 1 89 ? -1.015 15.322 20.618 1.00 74.94 89 LYS A CA 1
ATOM 726 C C . LYS A 1 89 ? -0.076 15.823 19.503 1.00 74.94 89 LYS A C 1
ATOM 728 O O . LYS A 1 89 ? 0.035 17.034 19.318 1.00 74.94 89 LYS A O 1
ATOM 733 N N . GLU A 1 90 ? 0.551 14.941 18.724 1.00 80.81 90 GLU A N 1
ATOM 734 C CA . GLU A 1 90 ? 1.340 15.304 17.542 1.00 80.81 90 GLU A CA 1
ATOM 735 C C . GLU A 1 90 ? 0.599 14.965 16.245 1.00 80.81 90 GLU A C 1
ATOM 737 O O . GLU A 1 90 ? 0.049 13.875 16.096 1.00 80.81 90 GLU A O 1
ATOM 742 N N . ASN A 1 91 ? 0.664 15.865 15.262 1.00 83.81 91 ASN A N 1
ATOM 743 C CA . ASN A 1 91 ? 0.160 15.593 13.918 1.00 83.81 91 ASN A CA 1
ATOM 744 C C . ASN A 1 91 ? 1.157 14.720 13.146 1.00 83.81 91 ASN A C 1
ATOM 746 O O . ASN A 1 91 ? 2.312 15.105 12.930 1.00 83.81 91 ASN A O 1
ATOM 750 N N . LYS A 1 92 ? 0.700 13.554 12.693 1.00 86.69 92 LYS A N 1
ATOM 751 C CA . LYS A 1 92 ? 1.419 12.669 11.778 1.00 86.69 92 LYS A CA 1
ATOM 752 C C . LYS A 1 92 ? 0.775 12.749 10.401 1.00 86.69 92 LYS A C 1
ATOM 754 O O . LYS A 1 92 ? -0.416 12.506 10.237 1.00 86.69 92 LYS A O 1
ATOM 759 N N . TYR A 1 93 ? 1.589 13.092 9.411 1.00 88.44 93 TYR A N 1
ATOM 760 C CA . TYR A 1 93 ? 1.170 13.138 8.017 1.00 88.44 93 TYR A CA 1
ATOM 761 C C . TYR A 1 93 ? 1.246 11.746 7.409 1.00 88.44 93 TYR A C 1
ATOM 763 O O . TYR A 1 93 ? 2.282 11.085 7.513 1.00 88.44 93 TYR A O 1
ATOM 771 N N . ILE A 1 94 ? 0.170 11.343 6.746 1.00 91.25 94 ILE A N 1
ATOM 772 C CA . ILE A 1 94 ? 0.047 10.065 6.064 1.00 91.25 94 ILE A CA 1
ATOM 773 C C . ILE A 1 94 ? 0.014 10.322 4.561 1.00 91.25 94 ILE A C 1
ATOM 775 O O . ILE A 1 94 ? -0.748 11.151 4.064 1.00 91.25 94 ILE A O 1
ATOM 779 N N . ALA A 1 95 ? 0.861 9.595 3.840 1.00 92.75 95 ALA A N 1
ATOM 780 C CA . ALA A 1 95 ? 0.822 9.485 2.388 1.00 92.75 95 ALA A CA 1
ATOM 781 C C . ALA A 1 95 ? 1.405 8.119 2.029 1.00 92.75 95 ALA A C 1
ATOM 783 O O . ALA A 1 95 ? 2.608 7.989 1.779 1.00 92.75 95 ALA A O 1
ATOM 784 N N . SER A 1 96 ? 0.557 7.100 2.126 1.00 92.12 96 SER A N 1
ATOM 785 C CA . SER A 1 96 ? 0.975 5.713 2.306 1.00 92.12 96 SER A CA 1
ATOM 786 C C . SER A 1 96 ? 0.124 4.748 1.492 1.00 92.12 96 SER A C 1
ATOM 788 O O . SER A 1 96 ? -1.089 4.950 1.409 1.00 92.12 96 SER A O 1
ATOM 790 N N . PRO A 1 97 ? 0.714 3.703 0.895 1.00 93.69 97 PRO A N 1
ATOM 791 C CA . PRO A 1 97 ? -0.062 2.685 0.219 1.00 93.69 97 PRO A CA 1
ATOM 792 C C . PRO A 1 97 ? -0.709 1.744 1.231 1.00 93.69 97 PRO A C 1
ATOM 794 O O . PRO A 1 97 ? -0.134 1.488 2.285 1.00 93.69 97 PRO A O 1
ATOM 797 N N . LEU A 1 98 ? -1.869 1.191 0.898 1.00 93.44 98 LEU A N 1
ATOM 798 C CA . LEU A 1 98 ? -2.518 0.145 1.679 1.00 93.44 98 LEU A CA 1
ATOM 799 C C . LEU A 1 98 ? -1.864 -1.213 1.421 1.00 93.44 98 LEU A C 1
ATOM 801 O O . LEU A 1 98 ? -1.642 -1.976 2.358 1.00 93.44 98 LEU A O 1
ATOM 805 N N . ILE A 1 99 ? -1.543 -1.486 0.156 1.00 91.56 99 ILE A N 1
ATOM 806 C CA . ILE A 1 99 ? -0.905 -2.719 -0.306 1.00 91.56 99 ILE A CA 1
ATOM 807 C C . ILE A 1 99 ? 0.346 -2.343 -1.088 1.00 91.56 99 ILE A C 1
ATOM 809 O O . ILE A 1 99 ? 0.346 -1.358 -1.831 1.00 91.56 99 ILE A O 1
ATOM 813 N N . TYR A 1 100 ? 1.401 -3.134 -0.967 1.00 90.50 100 TYR A N 1
ATOM 814 C CA . TYR A 1 100 ? 2.577 -2.994 -1.815 1.00 90.50 100 TYR A CA 1
ATOM 815 C C . TYR A 1 100 ? 3.115 -4.346 -2.277 1.00 90.50 100 TYR A C 1
ATOM 817 O O . TYR A 1 100 ? 2.907 -5.372 -1.629 1.00 90.50 100 TYR A O 1
ATOM 825 N N . PHE A 1 101 ? 3.824 -4.308 -3.402 1.00 88.62 101 PHE A N 1
ATOM 826 C CA . PHE A 1 101 ? 4.523 -5.435 -4.011 1.00 88.62 101 PHE A CA 1
ATOM 827 C C . PHE A 1 101 ? 5.972 -5.029 -4.265 1.00 88.62 101 PHE A C 1
ATOM 829 O O . PHE A 1 101 ? 6.230 -3.876 -4.619 1.00 88.62 101 PHE A O 1
ATOM 836 N N . LEU A 1 102 ? 6.903 -5.960 -4.104 1.00 89.31 102 LEU A N 1
ATOM 837 C CA . LEU A 1 102 ? 8.267 -5.831 -4.592 1.00 89.31 102 LEU A CA 1
ATOM 838 C C . LEU A 1 102 ? 8.283 -5.865 -6.118 1.00 89.31 102 LEU A C 1
ATOM 840 O O . LEU A 1 102 ? 7.491 -6.554 -6.765 1.00 89.31 102 LEU A O 1
ATOM 844 N N . VAL A 1 103 ? 9.180 -5.064 -6.679 1.00 90.19 103 VAL A N 1
ATOM 845 C CA . VAL A 1 103 ? 9.365 -4.949 -8.118 1.00 90.19 103 VAL A CA 1
ATOM 846 C C . VAL A 1 103 ? 10.845 -5.040 -8.423 1.00 90.19 103 VAL A C 1
ATOM 848 O O . VAL A 1 103 ? 11.640 -4.237 -7.922 1.00 90.19 103 VAL A O 1
ATOM 851 N N . ASP A 1 104 ? 11.184 -5.963 -9.309 1.00 89.06 104 ASP A N 1
ATOM 852 C CA . ASP A 1 104 ? 12.516 -6.081 -9.869 1.00 89.06 104 ASP A CA 1
ATOM 853 C C . ASP A 1 104 ? 12.624 -5.328 -11.196 1.00 89.06 104 ASP A C 1
ATOM 855 O O . ASP A 1 104 ? 11.646 -5.112 -11.920 1.00 89.06 104 ASP A O 1
ATOM 859 N N . ILE A 1 105 ? 13.838 -4.850 -11.485 1.00 87.31 105 ILE A N 1
ATOM 860 C CA . ILE A 1 105 ? 14.154 -4.138 -12.725 1.00 87.31 105 ILE A CA 1
ATOM 861 C C . ILE A 1 105 ? 15.173 -4.948 -13.511 1.00 87.31 105 ILE A C 1
ATOM 863 O O . ILE A 1 105 ? 16.390 -4.831 -13.288 1.00 87.31 105 ILE A O 1
ATOM 867 N N . ASP A 1 106 ? 14.662 -5.655 -14.508 1.00 81.25 106 ASP A N 1
ATOM 868 C CA . ASP A 1 106 ? 15.447 -6.490 -15.399 1.00 81.25 106 ASP A CA 1
ATOM 869 C C . ASP A 1 106 ? 15.627 -5.881 -16.780 1.00 81.25 106 ASP A C 1
ATOM 871 O O . ASP A 1 106 ? 14.939 -4.946 -17.198 1.00 81.25 106 ASP A O 1
ATOM 875 N N . ILE A 1 107 ? 16.636 -6.387 -17.482 1.00 77.62 107 ILE A N 1
ATOM 876 C CA . ILE A 1 107 ? 16.885 -6.049 -18.876 1.00 77.62 107 ILE A CA 1
ATOM 877 C C . ILE A 1 107 ? 16.185 -7.111 -19.713 1.00 77.62 107 ILE A C 1
ATOM 879 O O . ILE A 1 107 ? 16.558 -8.278 -19.671 1.00 77.62 107 ILE A O 1
ATOM 883 N N . ASP A 1 108 ? 15.215 -6.695 -20.518 1.00 74.69 108 ASP A N 1
ATOM 884 C CA . ASP A 1 108 ? 14.625 -7.567 -21.525 1.00 74.69 108 ASP A CA 1
ATOM 885 C C . ASP A 1 108 ? 15.695 -7.954 -22.552 1.00 74.69 108 ASP A C 1
ATOM 887 O O . ASP A 1 108 ? 16.212 -7.100 -23.279 1.00 74.69 108 ASP A O 1
ATOM 891 N N . GLU A 1 109 ? 16.021 -9.244 -22.625 1.00 70.50 109 GLU A N 1
ATOM 892 C CA . GLU A 1 109 ? 17.039 -9.787 -23.529 1.00 70.50 109 GLU A CA 1
ATOM 893 C C . GLU A 1 109 ? 16.732 -9.478 -25.005 1.00 70.50 109 GLU A C 1
ATOM 895 O O . GLU A 1 109 ? 17.647 -9.281 -25.810 1.00 70.50 109 GLU A O 1
ATOM 900 N N . SER A 1 110 ? 15.445 -9.360 -25.344 1.00 72.50 110 SER A N 1
ATOM 901 C CA . SER A 1 110 ? 14.940 -9.127 -26.702 1.00 72.50 110 SER A CA 1
ATOM 902 C C . SER A 1 110 ? 15.151 -7.685 -27.165 1.00 72.50 110 SER A C 1
ATOM 904 O O . SER A 1 110 ? 15.601 -7.435 -28.284 1.00 72.50 110 SER A O 1
ATOM 906 N N . SER A 1 111 ? 14.796 -6.719 -26.314 1.00 67.94 111 SER A N 1
ATOM 907 C CA . SER A 1 111 ? 14.803 -5.288 -26.655 1.00 67.94 111 SER A CA 1
ATOM 908 C C . SER A 1 111 ? 15.988 -4.520 -26.066 1.00 67.94 111 SER A C 1
ATOM 910 O O . SER A 1 111 ? 16.210 -3.363 -26.432 1.00 67.94 111 SER A O 1
ATOM 912 N N . ARG A 1 112 ? 16.760 -5.145 -25.165 1.00 71.94 112 ARG A N 1
ATOM 913 C CA . ARG A 1 112 ? 17.773 -4.508 -24.304 1.00 71.94 112 ARG A CA 1
ATOM 914 C C . ARG A 1 112 ? 17.234 -3.308 -23.518 1.00 71.94 112 ARG A C 1
ATOM 916 O O . ARG A 1 112 ? 17.997 -2.411 -23.156 1.00 71.94 112 ARG A O 1
ATOM 923 N N . GLN A 1 113 ? 15.926 -3.266 -23.277 1.00 78.31 113 GLN A N 1
ATOM 924 C CA . GLN A 1 113 ? 15.280 -2.216 -22.498 1.00 78.31 113 GLN A CA 1
ATOM 925 C C . GLN A 1 113 ? 15.019 -2.696 -21.076 1.00 78.31 113 GLN A C 1
ATOM 927 O O . GLN A 1 113 ? 14.811 -3.881 -20.837 1.00 78.31 113 GLN A O 1
ATOM 932 N N . LEU A 1 114 ? 15.028 -1.754 -20.134 1.00 81.81 114 LEU A N 1
ATOM 933 C CA . LEU A 1 114 ? 14.637 -2.034 -18.758 1.00 81.81 114 LEU A CA 1
ATOM 934 C C . LEU A 1 114 ? 13.131 -2.298 -18.701 1.00 81.81 114 LEU A C 1
ATOM 936 O O . LEU A 1 114 ? 12.355 -1.516 -19.258 1.00 81.81 114 LEU A O 1
ATOM 940 N N . ARG A 1 115 ? 12.735 -3.367 -18.015 1.00 84.56 115 ARG A N 1
ATOM 941 C CA . ARG A 1 115 ? 11.345 -3.714 -17.710 1.00 84.56 115 ARG A CA 1
ATOM 942 C C . ARG A 1 115 ? 11.188 -3.948 -16.213 1.00 84.56 115 ARG A C 1
ATOM 944 O O . ARG A 1 115 ? 12.158 -4.249 -15.525 1.00 84.56 115 ARG A O 1
ATOM 951 N N . THR A 1 116 ? 9.967 -3.767 -15.728 1.00 86.06 116 THR A N 1
ATOM 952 C CA . THR A 1 116 ? 9.588 -4.108 -14.357 1.00 86.06 116 THR A CA 1
ATOM 953 C C . THR A 1 116 ? 8.977 -5.491 -14.322 1.00 86.06 116 THR A C 1
ATOM 955 O O . THR A 1 116 ? 8.054 -5.757 -15.094 1.00 86.06 116 THR A O 1
ATOM 958 N N . GLU A 1 117 ? 9.426 -6.313 -13.390 1.00 87.56 117 GLU A N 1
ATOM 959 C CA . GLU A 1 117 ? 8.776 -7.567 -13.037 1.00 87.56 117 GLU A CA 1
ATOM 960 C C . GLU A 1 117 ? 8.203 -7.428 -11.627 1.00 87.56 117 GLU A C 1
ATOM 962 O O . GLU A 1 117 ? 8.905 -7.035 -10.697 1.00 87.56 117 GLU A O 1
ATOM 967 N N . ILE A 1 118 ? 6.895 -7.645 -11.484 1.00 86.38 118 ILE A N 1
ATOM 968 C CA . ILE A 1 118 ? 6.213 -7.540 -10.191 1.00 86.38 118 ILE A CA 1
ATOM 969 C C . ILE A 1 118 ? 6.285 -8.910 -9.525 1.00 86.38 118 ILE A C 1
ATOM 971 O O . ILE A 1 118 ? 5.750 -9.883 -10.055 1.00 86.38 118 ILE A O 1
ATOM 975 N N . GLU A 1 119 ? 6.884 -8.980 -8.340 1.00 87.56 119 GLU A N 1
ATOM 976 C CA . GLU A 1 119 ? 6.859 -10.186 -7.519 1.00 87.56 119 GLU A CA 1
ATOM 977 C C . GLU A 1 119 ? 5.483 -10.305 -6.850 1.00 87.56 119 GLU A C 1
ATOM 979 O O . GLU A 1 119 ? 5.285 -9.858 -5.721 1.00 87.56 119 GLU A O 1
ATOM 984 N N . TRP A 1 120 ? 4.491 -10.876 -7.531 1.00 82.62 120 TRP A N 1
ATOM 985 C CA . TRP A 1 120 ? 3.117 -10.945 -7.013 1.00 82.62 120 TRP A CA 1
ATOM 986 C C . TRP A 1 120 ? 3.005 -11.646 -5.650 1.00 82.62 120 TRP A C 1
ATOM 988 O O . TRP A 1 120 ? 2.258 -11.194 -4.784 1.00 82.62 120 TRP A O 1
ATOM 998 N N . ASP A 1 121 ? 3.831 -12.666 -5.415 1.00 78.31 121 ASP A N 1
ATOM 999 C CA . ASP A 1 121 ? 3.966 -13.387 -4.140 1.00 78.31 121 ASP A CA 1
ATOM 1000 C C . ASP A 1 121 ? 4.423 -12.510 -2.956 1.00 78.31 121 ASP A C 1
ATOM 1002 O O . ASP A 1 121 ? 4.323 -12.921 -1.798 1.00 78.31 121 ASP A O 1
ATOM 1006 N N . SER A 1 122 ? 4.951 -11.312 -3.221 1.00 82.31 122 SER A N 1
ATOM 1007 C CA . SER A 1 122 ? 5.425 -10.377 -2.192 1.00 82.31 122 SER A CA 1
ATOM 1008 C C . SER A 1 122 ? 4.326 -9.466 -1.632 1.00 82.31 122 SER A C 1
ATOM 1010 O O . SER A 1 122 ? 4.598 -8.644 -0.750 1.00 82.31 122 SER A O 1
ATOM 1012 N N . ALA A 1 123 ? 3.094 -9.588 -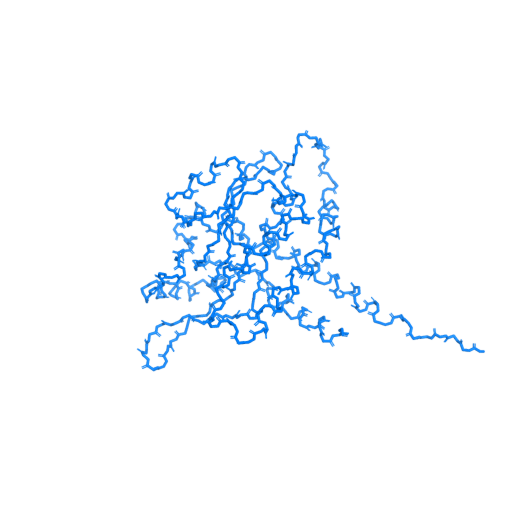2.134 1.00 84.94 123 ALA A N 1
ATOM 1013 C CA . ALA A 1 123 ? 1.994 -8.717 -1.755 1.00 84.94 123 ALA A CA 1
ATOM 1014 C C . ALA A 1 123 ? 1.799 -8.650 -0.244 1.00 84.94 123 ALA A C 1
ATOM 1016 O O . ALA A 1 123 ? 1.595 -9.659 0.437 1.00 84.94 123 ALA A O 1
ATOM 1017 N N . SER A 1 124 ? 1.836 -7.430 0.271 1.00 85.56 124 SER A N 1
ATOM 1018 C CA . SER A 1 124 ? 1.825 -7.191 1.704 1.00 85.56 124 SER A CA 1
ATOM 1019 C C . SER A 1 124 ? 0.934 -6.010 2.048 1.00 85.56 124 SER A C 1
ATOM 1021 O O . SER A 1 124 ? 0.908 -5.003 1.338 1.00 85.56 124 SER A O 1
ATOM 1023 N N . LEU A 1 125 ? 0.216 -6.128 3.167 1.00 87.88 125 LEU A N 1
ATOM 1024 C CA . LEU A 1 125 ? -0.479 -5.000 3.773 1.00 87.88 125 LEU A CA 1
ATOM 1025 C C . LEU A 1 125 ? 0.528 -4.064 4.436 1.00 87.88 125 LEU A C 1
ATOM 1027 O O . LEU A 1 125 ? 1.519 -4.486 5.041 1.00 87.88 125 LEU A O 1
ATOM 1031 N N . ASN A 1 126 ? 0.242 -2.772 4.369 1.00 88.62 126 ASN A N 1
ATOM 1032 C CA . ASN A 1 126 ? 1.038 -1.767 5.042 1.00 88.62 126 ASN A CA 1
ATOM 1033 C C . ASN A 1 126 ? 0.631 -1.629 6.511 1.00 88.62 126 ASN A C 1
ATOM 1035 O O . ASN A 1 126 ? -0.219 -0.817 6.880 1.00 88.62 126 ASN A O 1
ATOM 1039 N N . TYR A 1 127 ? 1.266 -2.431 7.360 1.00 83.56 127 TYR A N 1
ATOM 1040 C CA . TYR A 1 127 ? 1.016 -2.408 8.797 1.00 83.56 127 TYR A CA 1
ATOM 1041 C C . TYR A 1 127 ? 1.479 -1.116 9.488 1.00 83.56 127 TYR A C 1
ATOM 1043 O O . TYR A 1 127 ? 0.893 -0.773 10.515 1.00 83.56 127 TYR A O 1
ATOM 1051 N N . ASP A 1 128 ? 2.432 -0.362 8.917 1.00 82.50 128 ASP A N 1
ATOM 1052 C CA . ASP A 1 128 ? 2.789 0.979 9.419 1.00 82.50 128 ASP A CA 1
ATOM 1053 C C . ASP A 1 128 ? 1.571 1.908 9.328 1.00 82.50 128 ASP A C 1
ATOM 1055 O O . ASP A 1 128 ? 1.192 2.551 10.308 1.00 82.50 128 ASP A O 1
ATOM 1059 N N . LEU A 1 129 ? 0.909 1.919 8.165 1.00 88.62 129 LEU A N 1
ATOM 1060 C CA . LEU A 1 129 ? -0.319 2.680 7.934 1.00 88.62 129 LEU A CA 1
ATOM 1061 C C . LEU A 1 129 ? -1.459 2.207 8.840 1.00 88.62 129 LEU A C 1
ATOM 1063 O O . LEU A 1 129 ? -2.084 3.027 9.511 1.00 88.62 129 LEU A O 1
ATOM 1067 N N . ILE A 1 130 ? -1.734 0.898 8.852 1.00 88.56 130 ILE A N 1
ATOM 1068 C CA . ILE A 1 130 ? -2.845 0.325 9.625 1.00 88.56 130 ILE A CA 1
ATOM 1069 C C . ILE A 1 130 ? -2.694 0.688 11.102 1.00 88.56 130 ILE A C 1
ATOM 1071 O O . ILE A 1 130 ? -3.636 1.186 11.709 1.00 88.56 130 ILE A O 1
ATOM 1075 N N . THR A 1 131 ? -1.497 0.526 11.660 1.00 82.88 131 THR A N 1
ATOM 1076 C CA . THR A 1 131 ? -1.216 0.872 13.061 1.00 82.88 131 THR A CA 1
ATOM 1077 C C . THR A 1 131 ? -1.416 2.348 13.335 1.00 82.88 131 THR A C 1
ATOM 1079 O O . THR A 1 131 ? -2.003 2.703 14.348 1.00 82.88 131 THR A O 1
ATOM 1082 N N . LEU A 1 132 ? -0.973 3.223 12.432 1.00 84.81 132 LEU A N 1
ATOM 1083 C CA . LEU A 1 132 ? -1.166 4.661 12.595 1.00 84.81 132 LEU A CA 1
ATOM 1084 C C . LEU A 1 132 ? -2.639 5.069 12.619 1.00 84.81 132 LEU A C 1
ATOM 1086 O O . LEU A 1 132 ? -2.988 6.013 13.322 1.00 84.81 132 LEU A O 1
ATOM 1090 N N . ILE A 1 133 ? -3.489 4.366 11.870 1.00 88.19 133 ILE A N 1
ATOM 1091 C CA . ILE A 1 133 ? -4.937 4.588 11.883 1.00 88.19 133 ILE A CA 1
ATOM 1092 C C . ILE A 1 133 ? -5.556 4.026 13.166 1.00 88.19 133 ILE A C 1
ATOM 1094 O O . ILE A 1 133 ? -6.383 4.704 13.769 1.00 88.19 133 ILE A O 1
ATOM 1098 N N . LEU A 1 134 ? -5.146 2.828 13.597 1.00 84.56 134 LEU A N 1
ATOM 1099 C CA . LEU A 1 134 ? -5.642 2.193 14.823 1.00 84.56 134 LEU A CA 1
ATOM 1100 C C . LEU A 1 134 ? -5.264 2.971 16.092 1.00 84.56 134 LEU A C 1
ATOM 1102 O O . LEU A 1 134 ? -6.062 3.078 17.010 1.00 84.56 134 LEU A O 1
ATOM 1106 N N . GLU A 1 135 ? -4.052 3.524 16.143 1.00 77.62 135 GLU A N 1
ATOM 1107 C CA . GLU A 1 135 ? -3.513 4.236 17.309 1.00 77.62 135 GLU A CA 1
ATOM 1108 C C . GLU A 1 135 ? -3.816 5.744 17.300 1.00 77.62 135 GLU A C 1
ATOM 1110 O O . GLU A 1 135 ? -3.181 6.502 18.039 1.00 77.62 135 GLU A O 1
ATOM 1115 N N . ARG A 1 136 ? -4.706 6.222 16.424 1.00 74.62 136 ARG A N 1
ATOM 1116 C CA . ARG A 1 136 ? -5.052 7.647 16.388 1.00 74.62 136 ARG A CA 1
ATOM 1117 C C . ARG A 1 136 ? -5.875 8.029 17.618 1.00 74.62 136 ARG A C 1
ATOM 1119 O O . ARG A 1 136 ? -6.734 7.267 18.057 1.00 74.62 136 ARG A O 1
ATOM 1126 N N . ASP A 1 137 ? -5.668 9.244 18.111 1.00 65.38 137 ASP A N 1
ATOM 1127 C CA . ASP A 1 137 ? -6.430 9.781 19.237 1.00 65.38 137 ASP A CA 1
ATOM 1128 C C . ASP A 1 137 ? -7.895 9.980 18.775 1.00 65.38 137 ASP A C 1
ATOM 1130 O O . ASP A 1 137 ? -8.198 10.906 18.020 1.00 65.38 137 ASP A O 1
ATOM 1134 N N . LEU A 1 138 ? -8.813 9.078 19.153 1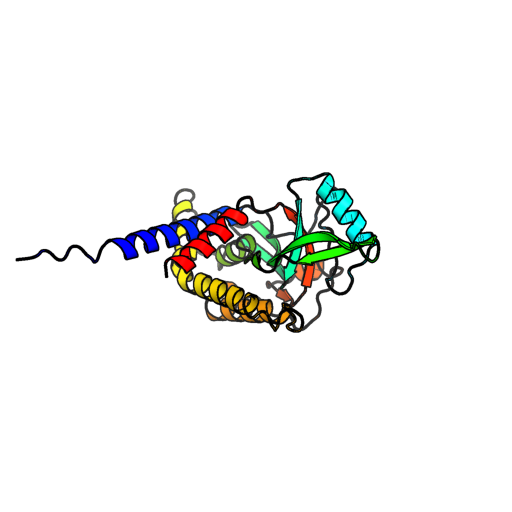.00 56.72 138 LEU A N 1
ATOM 1135 C CA . LEU A 1 138 ? -10.204 9.110 18.669 1.00 56.72 138 LEU A CA 1
ATOM 1136 C C . LEU A 1 138 ? -11.095 10.137 19.391 1.00 56.72 138 LEU A C 1
ATOM 1138 O O . LEU A 1 138 ? -12.156 10.471 18.867 1.00 56.72 138 LEU A O 1
ATOM 1142 N N . THR A 1 139 ? -10.706 10.649 20.563 1.00 45.41 139 THR A N 1
ATOM 1143 C CA . THR A 1 139 ? -11.237 11.861 21.237 1.00 45.41 139 THR A CA 1
ATOM 1144 C C . THR A 1 139 ? -10.491 12.086 22.568 1.00 45.41 139 THR A C 1
ATOM 1146 O O . THR A 1 139 ? -9.848 11.172 23.068 1.00 45.41 139 THR A O 1
ATOM 1149 N N . GLU A 1 140 ? -10.570 13.298 23.141 1.00 40.50 140 GLU A N 1
ATOM 1150 C CA . GLU A 1 140 ? -9.794 13.861 24.281 1.00 40.50 140 GLU A CA 1
ATOM 1151 C C . GLU A 1 140 ? -9.837 13.127 25.651 1.00 40.50 140 GLU A C 1
ATOM 1153 O O . GLU A 1 140 ? -9.459 13.703 26.673 1.00 40.50 140 GLU A O 1
ATOM 1158 N N . LEU A 1 141 ? -10.271 11.872 25.728 1.00 37.16 141 LEU A N 1
ATOM 1159 C CA . LEU A 1 141 ? -10.418 11.133 26.985 1.00 37.16 141 LEU A CA 1
ATOM 1160 C C . LEU A 1 141 ? -9.435 9.972 27.092 1.00 37.16 141 LEU A C 1
ATOM 1162 O O . LEU A 1 141 ? -9.850 8.837 27.245 1.00 37.16 141 LEU A O 1
ATOM 1166 N N . GLU A 1 142 ? -8.137 10.259 27.094 1.00 38.69 142 GLU A N 1
ATOM 1167 C CA . GLU A 1 142 ? -7.164 9.351 27.707 1.00 38.69 142 GLU A CA 1
ATOM 1168 C C . GLU A 1 142 ? -6.012 10.171 28.301 1.00 38.69 142 GLU A C 1
ATOM 1170 O O . GLU A 1 142 ? -5.073 10.627 27.649 1.00 38.69 142 GLU A O 1
ATOM 1175 N N . ILE A 1 143 ? -6.208 10.464 29.586 1.00 38.47 143 ILE A N 1
ATOM 1176 C CA . ILE A 1 143 ? -5.280 11.127 30.492 1.00 38.47 143 ILE A CA 1
ATOM 1177 C C . ILE A 1 143 ? -4.087 10.195 30.728 1.00 38.47 143 ILE A C 1
ATOM 1179 O O . ILE A 1 143 ? -4.270 9.048 31.116 1.00 38.47 143 ILE A O 1
ATOM 1183 N N . GLU A 1 144 ? -2.891 10.744 30.513 1.00 44.19 144 GLU A N 1
ATOM 1184 C CA . GLU A 1 144 ? -1.616 10.436 31.178 1.00 44.19 144 GLU A CA 1
ATOM 1185 C C . GLU A 1 144 ? -1.525 9.079 31.904 1.00 44.19 144 GLU A C 1
ATOM 1187 O O . GLU A 1 144 ? -1.760 8.998 33.109 1.00 44.19 144 GLU A O 1
ATOM 1192 N N . ILE A 1 145 ? -1.061 8.032 31.212 1.00 41.47 145 ILE A N 1
ATOM 1193 C CA . ILE A 1 145 ? -0.394 6.898 31.872 1.00 41.47 145 ILE A CA 1
ATOM 1194 C C . ILE A 1 145 ? 0.873 6.546 31.082 1.00 41.47 145 ILE A C 1
ATOM 1196 O O . ILE A 1 145 ? 0.863 5.768 30.132 1.00 41.47 145 ILE A O 1
ATOM 1200 N N . GLU A 1 146 ? 1.991 7.147 31.489 1.00 43.22 146 GLU A N 1
ATOM 1201 C CA . GLU A 1 146 ? 3.288 7.058 30.803 1.00 43.22 146 GLU A CA 1
ATOM 1202 C C . GLU A 1 146 ? 4.000 5.694 30.909 1.00 43.22 146 GLU A C 1
ATOM 1204 O O . GLU A 1 146 ? 4.983 5.494 30.205 1.00 43.22 146 GLU A O 1
ATOM 1209 N N . ASP A 1 147 ? 3.495 4.714 31.672 1.00 37.94 147 ASP A N 1
ATOM 1210 C CA . ASP A 1 147 ? 4.256 3.477 31.950 1.00 37.94 147 ASP A CA 1
ATOM 1211 C C . ASP A 1 147 ? 3.575 2.139 31.574 1.00 37.94 147 ASP A C 1
ATOM 1213 O O . ASP A 1 147 ? 4.210 1.091 31.684 1.00 37.94 147 ASP A O 1
ATOM 1217 N N . ASN A 1 148 ? 2.333 2.125 31.060 1.00 36.34 148 ASN A N 1
ATOM 1218 C CA . ASN A 1 148 ? 1.616 0.872 30.710 1.00 36.34 148 ASN A CA 1
ATOM 1219 C C . ASN A 1 148 ? 1.397 0.626 29.200 1.00 36.34 148 ASN A C 1
ATOM 1221 O O . ASN A 1 148 ? 0.928 -0.441 28.794 1.00 36.34 148 ASN A O 1
ATOM 1225 N N . HIS A 1 149 ? 1.795 1.561 28.338 1.00 43.69 149 HIS A N 1
ATOM 1226 C CA . HIS A 1 149 ? 1.405 1.571 26.922 1.00 43.69 149 HIS A CA 1
ATOM 1227 C C . HIS A 1 149 ? 2.008 0.465 26.035 1.00 43.69 149 HIS A C 1
ATOM 1229 O O . HIS A 1 149 ? 1.489 0.204 24.952 1.00 43.69 149 HIS A O 1
ATOM 1235 N N . PHE A 1 150 ? 3.063 -0.237 26.465 1.00 42.00 150 PHE A N 1
ATOM 1236 C CA . PHE A 1 150 ? 3.565 -1.402 25.714 1.00 42.00 150 PHE A CA 1
ATOM 1237 C C . PHE A 1 150 ? 2.598 -2.602 25.766 1.00 42.00 150 PHE A C 1
ATOM 1239 O O . PHE A 1 150 ? 2.692 -3.502 24.929 1.00 42.00 150 PHE A O 1
ATOM 1246 N N . MET A 1 151 ? 1.682 -2.631 26.743 1.00 37.25 151 MET A N 1
ATOM 1247 C CA . MET A 1 151 ? 0.643 -3.659 26.862 1.00 37.25 151 MET A CA 1
ATOM 1248 C C . MET A 1 151 ? -0.620 -3.304 26.068 1.00 37.25 151 MET A C 1
ATOM 1250 O O . MET A 1 151 ? -1.216 -4.196 25.481 1.00 37.25 151 MET A O 1
ATOM 1254 N N . GLU A 1 152 ? -0.997 -2.030 25.957 1.00 45.31 152 GLU A N 1
ATOM 1255 C CA . GLU A 1 152 ? -2.204 -1.619 25.213 1.00 45.31 152 GLU A CA 1
ATOM 1256 C C . GLU A 1 152 ? -2.052 -1.764 23.694 1.00 45.31 152 GLU A C 1
ATOM 1258 O O . GLU A 1 152 ? -2.992 -2.183 23.022 1.00 45.31 152 GLU A O 1
ATOM 1263 N N . GLN A 1 153 ? -0.838 -1.579 23.157 1.00 48.88 153 GLN A N 1
ATOM 1264 C CA . GLN A 1 153 ? -0.526 -1.919 21.760 1.00 48.88 153 GLN A CA 1
ATOM 1265 C C . GLN A 1 153 ? -0.782 -3.400 21.429 1.00 48.88 153 GLN A C 1
ATOM 1267 O O . GLN A 1 153 ? -1.026 -3.738 20.271 1.00 48.88 153 GLN A O 1
ATOM 1272 N N . ARG A 1 154 ? -0.724 -4.298 22.430 1.00 46.97 154 ARG A N 1
ATOM 1273 C CA . ARG A 1 154 ? -1.010 -5.728 22.238 1.00 46.97 154 ARG A CA 1
ATOM 1274 C C . ARG A 1 154 ? -2.496 -5.988 21.999 1.00 46.97 154 ARG A C 1
ATOM 1276 O O . ARG A 1 154 ? -2.800 -6.898 21.237 1.00 46.97 154 ARG A O 1
ATOM 1283 N N . ASN A 1 155 ? -3.405 -5.209 22.582 1.00 53.44 155 ASN A N 1
ATOM 1284 C CA . ASN A 1 155 ? -4.836 -5.520 22.514 1.00 53.44 155 ASN A CA 1
ATOM 1285 C C . ASN A 1 155 ? -5.461 -5.131 21.168 1.00 53.44 155 ASN A C 1
ATOM 1287 O O . ASN A 1 155 ? -6.159 -5.950 20.584 1.00 53.44 155 ASN A O 1
ATOM 1291 N N . TYR A 1 156 ? -5.129 -3.968 20.592 1.00 59.38 156 TYR A N 1
ATOM 1292 C CA . TYR A 1 156 ? -5.766 -3.508 19.344 1.00 59.38 156 TYR A CA 1
ATOM 1293 C C . TYR A 1 156 ? -5.601 -4.468 18.158 1.00 59.38 156 TYR A C 1
ATOM 1295 O O . TYR A 1 156 ? -6.535 -4.641 17.375 1.00 59.38 156 TYR A O 1
ATOM 1303 N N . PHE A 1 157 ? -4.424 -5.088 18.024 1.00 63.19 157 PHE A N 1
ATOM 1304 C CA . PHE A 1 157 ? -4.173 -6.093 16.990 1.00 63.19 157 PHE A CA 1
ATOM 1305 C C . PHE A 1 157 ? -4.746 -7.461 17.340 1.00 63.19 157 PHE A C 1
ATOM 1307 O O . PHE A 1 157 ? -5.185 -8.158 16.432 1.00 63.19 157 PHE A O 1
ATOM 1314 N N . THR A 1 158 ? -4.752 -7.837 18.620 1.00 63.41 158 THR A N 1
ATOM 1315 C CA . THR A 1 158 ? -5.297 -9.126 19.069 1.00 63.41 158 THR A CA 1
ATOM 1316 C C . THR A 1 158 ? -6.811 -9.167 18.870 1.00 63.41 158 THR A C 1
ATOM 1318 O O . THR A 1 158 ? -7.326 -10.121 18.299 1.00 63.41 158 THR A O 1
ATOM 1321 N N . ASP A 1 159 ? -7.510 -8.088 19.226 1.00 69.06 159 ASP A N 1
ATOM 1322 C CA . ASP A 1 159 ? -8.973 -7.989 19.132 1.00 69.06 159 ASP A CA 1
ATOM 1323 C C . ASP A 1 159 ? -9.478 -7.946 17.680 1.00 69.06 159 ASP A C 1
ATOM 1325 O O . ASP A 1 159 ? -10.646 -8.212 17.412 1.00 69.06 159 ASP A O 1
ATOM 1329 N N . LYS A 1 160 ? -8.595 -7.604 16.734 1.00 79.00 160 LYS A N 1
ATOM 1330 C CA . LYS A 1 160 ? -8.890 -7.484 15.297 1.00 79.00 160 LYS A CA 1
ATOM 1331 C C . LYS A 1 160 ? -8.103 -8.498 14.454 1.00 79.00 160 LYS A C 1
ATOM 1333 O O . LYS A 1 160 ? -8.064 -8.383 13.229 1.00 79.00 160 LYS A O 1
ATOM 1338 N N . ALA A 1 161 ? -7.454 -9.477 15.092 1.00 74.88 161 ALA A N 1
ATOM 1339 C CA . ALA A 1 161 ? -6.550 -10.416 14.430 1.00 74.88 161 ALA A CA 1
ATOM 1340 C C . ALA A 1 161 ? -7.265 -11.232 13.349 1.00 74.88 161 ALA A C 1
ATOM 1342 O O . ALA A 1 161 ? -6.732 -11.371 12.251 1.00 74.88 161 ALA A O 1
ATOM 1343 N N . GLU A 1 162 ? -8.485 -11.691 13.638 1.00 78.50 162 GLU A N 1
ATOM 1344 C CA . GLU A 1 162 ? -9.317 -12.461 12.705 1.00 78.50 162 GLU A CA 1
ATOM 1345 C C . GLU A 1 162 ? -9.614 -11.667 11.426 1.00 78.50 162 GLU A C 1
ATOM 1347 O O . GLU A 1 162 ? -9.441 -12.185 10.326 1.00 78.50 162 GLU A O 1
ATOM 1352 N N . VAL A 1 163 ? -9.952 -10.378 11.558 1.00 84.88 163 VAL A N 1
ATOM 1353 C CA . VAL A 1 163 ? -10.209 -9.484 10.417 1.00 84.88 163 VAL A CA 1
ATOM 1354 C C . VAL A 1 163 ? -8.960 -9.352 9.543 1.00 84.88 163 VAL A C 1
ATOM 1356 O O . VAL A 1 163 ? -9.040 -9.441 8.317 1.00 84.88 163 VAL A O 1
ATOM 1359 N N . PHE A 1 164 ? -7.786 -9.163 10.154 1.00 84.75 164 PHE A N 1
ATOM 1360 C CA . PHE A 1 164 ? -6.532 -9.056 9.406 1.00 84.75 164 PHE A CA 1
ATOM 1361 C C . PHE A 1 164 ? -6.118 -10.374 8.750 1.00 84.75 164 PHE A C 1
ATOM 1363 O O . PHE A 1 164 ? -5.643 -10.343 7.618 1.00 84.75 164 PHE A O 1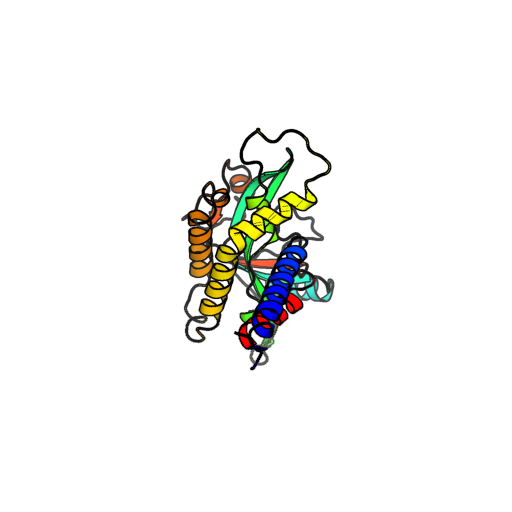
ATOM 1370 N N . GLU A 1 165 ? -6.310 -11.513 9.416 1.00 82.19 165 GLU A N 1
ATOM 1371 C CA . GLU A 1 165 ? -6.068 -12.835 8.826 1.00 82.19 165 GLU A CA 1
ATOM 1372 C C . GLU A 1 165 ? -6.976 -13.086 7.623 1.00 82.19 165 GLU A C 1
ATOM 1374 O O . GLU A 1 165 ? -6.511 -13.566 6.590 1.00 82.19 165 GLU A O 1
ATOM 1379 N N . GLU A 1 166 ? -8.253 -12.718 7.718 1.00 86.00 166 GLU A N 1
ATOM 1380 C CA . GLU A 1 166 ? -9.200 -12.861 6.617 1.00 86.00 166 GLU A CA 1
ATOM 1381 C C . GLU A 1 166 ? -8.819 -11.968 5.427 1.00 86.00 166 GLU A C 1
ATOM 1383 O O . GLU A 1 166 ? -8.822 -12.423 4.288 1.00 86.00 166 GLU A O 1
ATOM 1388 N N . ILE A 1 167 ? -8.430 -10.713 5.676 1.00 88.31 167 ILE A N 1
ATOM 1389 C CA . ILE A 1 167 ? -7.953 -9.799 4.624 1.00 88.31 167 ILE A CA 1
ATOM 1390 C C . ILE A 1 167 ? -6.669 -10.319 3.973 1.00 88.31 167 ILE A C 1
ATOM 1392 O O . ILE A 1 167 ? -6.516 -10.236 2.754 1.00 88.31 167 ILE A O 1
ATOM 1396 N N . GLU A 1 168 ? -5.724 -10.823 4.768 1.00 84.69 168 GLU A N 1
ATOM 1397 C CA . GLU A 1 168 ? -4.500 -11.420 4.242 1.00 84.69 168 GLU A CA 1
ATOM 1398 C C . GLU A 1 168 ? -4.856 -12.603 3.333 1.00 84.69 168 GLU A C 1
ATOM 1400 O O . GLU A 1 168 ? -4.396 -12.637 2.189 1.00 84.69 168 GLU A O 1
ATOM 1405 N N . LEU A 1 169 ? -5.689 -13.539 3.798 1.00 83.56 169 LEU A N 1
ATOM 1406 C CA . LEU A 1 169 ? -6.139 -14.691 3.010 1.00 83.56 169 LEU A CA 1
ATOM 1407 C C . LEU A 1 169 ? -6.831 -14.263 1.714 1.00 83.56 169 LEU A C 1
ATOM 1409 O O . LEU A 1 169 ? -6.511 -14.806 0.659 1.00 83.56 169 LEU A O 1
ATOM 1413 N N . ASP A 1 170 ? -7.715 -13.266 1.772 1.00 83.88 170 ASP A N 1
ATOM 1414 C CA . ASP A 1 170 ? -8.363 -12.694 0.592 1.00 83.88 170 ASP A CA 1
ATOM 1415 C C . ASP A 1 170 ? -7.322 -12.179 -0.405 1.00 83.88 170 ASP A C 1
ATOM 1417 O O . ASP A 1 170 ? -7.350 -12.566 -1.573 1.00 83.88 170 ASP A O 1
ATOM 1421 N N . LEU A 1 171 ? -6.365 -11.362 0.053 1.00 84.12 171 LEU A N 1
ATOM 1422 C CA . LEU A 1 171 ? -5.298 -10.806 -0.784 1.00 84.12 171 LEU A CA 1
ATOM 1423 C C . LEU A 1 171 ? -4.527 -11.904 -1.527 1.00 84.12 171 LEU A C 1
ATOM 1425 O O . LEU A 1 171 ? -4.278 -11.791 -2.723 1.00 84.12 171 LEU A O 1
ATOM 1429 N N . GLU A 1 172 ? -4.178 -12.985 -0.840 1.00 81.44 172 GLU A N 1
ATOM 1430 C CA . GLU A 1 172 ? -3.443 -14.093 -1.447 1.00 81.44 172 GLU A CA 1
ATOM 1431 C C . GLU A 1 172 ? -4.299 -14.956 -2.367 1.00 81.44 172 GLU A C 1
ATOM 1433 O O . GLU A 1 172 ? -3.817 -15.387 -3.412 1.00 81.44 172 GLU A O 1
ATOM 1438 N N . ASN A 1 173 ? -5.570 -15.168 -2.032 1.00 81.44 173 ASN A N 1
ATOM 1439 C CA . ASN A 1 173 ? -6.507 -15.842 -2.922 1.00 81.44 173 ASN A CA 1
ATOM 1440 C C . ASN A 1 173 ? -6.685 -15.060 -4.229 1.00 81.44 173 ASN A C 1
ATOM 1442 O O . ASN A 1 173 ? -6.732 -15.673 -5.294 1.00 81.44 173 ASN A O 1
ATOM 1446 N N . TYR A 1 174 ? -6.727 -13.724 -4.172 1.00 77.25 174 TYR A N 1
ATOM 1447 C CA . TYR A 1 174 ? -6.759 -12.887 -5.373 1.00 77.25 174 TYR A CA 1
ATOM 1448 C C . TYR A 1 174 ? -5.492 -13.029 -6.223 1.00 77.25 174 TYR A C 1
ATOM 1450 O O . TYR A 1 174 ? -5.583 -13.014 -7.447 1.00 77.25 174 TYR A O 1
ATOM 1458 N N . ILE A 1 175 ? -4.326 -13.191 -5.593 1.00 76.75 175 ILE A N 1
ATOM 1459 C CA . ILE A 1 175 ? -3.040 -13.334 -6.290 1.00 76.75 175 ILE A CA 1
ATOM 1460 C C . ILE A 1 175 ? -2.883 -14.725 -6.909 1.00 76.75 175 ILE A C 1
ATOM 1462 O O . ILE A 1 175 ? -2.461 -14.839 -8.053 1.00 76.75 175 ILE A O 1
ATOM 1466 N N . LYS A 1 176 ? -3.268 -15.784 -6.188 1.00 74.56 176 LYS A N 1
ATOM 1467 C CA . LYS A 1 176 ? -3.161 -17.183 -6.641 1.00 74.56 176 LYS A CA 1
ATOM 1468 C C . LYS A 1 176 ? -4.128 -17.547 -7.770 1.00 74.56 176 LYS A C 1
ATOM 1470 O O . LYS A 1 176 ? -3.985 -18.602 -8.383 1.00 74.56 176 LYS A O 1
ATOM 1475 N N . GLN A 1 177 ? -5.137 -16.723 -8.047 1.00 70.38 177 GLN A N 1
ATOM 1476 C CA . GLN A 1 177 ? -6.001 -16.898 -9.215 1.00 70.38 177 GLN A CA 1
ATOM 1477 C C . GLN A 1 177 ? -5.244 -16.457 -10.486 1.00 70.38 177 GLN A C 1
ATOM 1479 O O . GLN A 1 177 ? -5.541 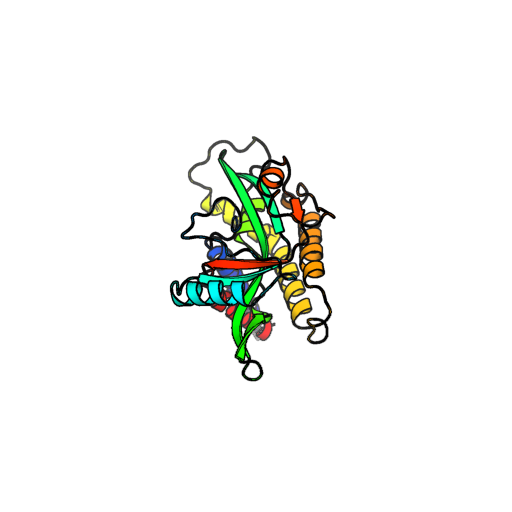-15.421 -11.079 1.00 70.38 177 GLN A O 1
ATOM 1484 N N . ASP A 1 178 ? -4.276 -17.287 -10.902 1.00 49.91 178 ASP A N 1
ATOM 1485 C CA . ASP A 1 178 ? -3.274 -17.108 -11.976 1.00 49.91 178 ASP A CA 1
ATOM 1486 C C . ASP A 1 178 ? -3.798 -16.528 -13.305 1.00 49.91 178 ASP A C 1
ATOM 1488 O O . ASP A 1 178 ? -3.046 -15.937 -14.072 1.00 49.91 178 ASP A O 1
ATOM 1492 N N . ASN A 1 179 ? -5.092 -16.659 -13.604 1.00 47.81 179 ASN A N 1
ATOM 1493 C CA . ASN A 1 179 ? -5.667 -16.214 -14.878 1.00 47.81 179 ASN A CA 1
ATOM 1494 C C . ASN A 1 179 ? -6.161 -14.765 -14.893 1.00 47.81 179 ASN A C 1
ATOM 1496 O O . ASN A 1 179 ? -6.608 -14.292 -15.939 1.00 47.81 179 ASN A O 1
ATOM 1500 N N . LEU A 1 180 ? -6.129 -14.059 -13.762 1.00 47.72 180 LEU A N 1
ATOM 1501 C CA . LEU A 1 180 ? -6.666 -12.706 -13.698 1.00 47.72 180 LEU A CA 1
ATOM 1502 C C . LEU A 1 180 ? -5.598 -11.619 -13.562 1.00 47.72 180 LEU A C 1
ATOM 1504 O O . LEU A 1 180 ? -5.919 -10.488 -13.868 1.00 47.72 180 LEU A O 1
ATOM 1508 N N . LEU A 1 181 ? -4.342 -11.881 -13.199 1.00 51.44 181 LEU A N 1
ATOM 1509 C CA . LEU A 1 181 ? -3.354 -10.803 -12.974 1.00 51.44 181 LEU A CA 1
ATOM 1510 C C . LEU A 1 181 ? -2.953 -10.016 -14.241 1.00 51.44 181 LEU A C 1
ATOM 1512 O O . LEU A 1 181 ? -2.531 -8.867 -14.136 1.00 51.44 181 LEU A O 1
ATOM 1516 N N . GLU A 1 182 ? -3.168 -10.569 -15.440 1.00 47.59 182 GLU A N 1
ATOM 1517 C CA . GLU A 1 182 ? -3.014 -9.831 -16.708 1.00 47.59 182 GLU A CA 1
ATOM 1518 C C . GLU A 1 182 ? -4.217 -8.914 -17.036 1.00 47.59 182 GLU A C 1
ATOM 1520 O O . GLU A 1 182 ? -4.122 -8.069 -17.926 1.00 47.59 182 GLU A O 1
ATOM 1525 N N . THR A 1 183 ? -5.358 -9.055 -16.339 1.00 42.47 183 THR A N 1
ATOM 1526 C CA . THR A 1 183 ? -6.628 -8.356 -16.658 1.00 42.47 183 THR A CA 1
ATOM 1527 C C . THR A 1 183 ? -7.343 -7.701 -15.463 1.00 42.47 183 THR A C 1
ATOM 1529 O O . THR A 1 183 ? -8.109 -6.752 -15.650 1.00 42.47 183 THR A O 1
ATOM 1532 N N . LEU A 1 184 ? -7.090 -8.144 -14.230 1.00 45.66 184 LEU A N 1
ATOM 1533 C CA . LEU A 1 184 ? -7.577 -7.561 -12.987 1.00 45.66 184 LEU A CA 1
ATOM 1534 C C . LEU A 1 184 ? -6.674 -6.400 -12.620 1.00 45.66 184 LEU A C 1
ATOM 1536 O O . LEU A 1 184 ? -5.546 -6.541 -12.155 1.00 45.66 184 LEU A O 1
ATOM 1540 N N . ASN A 1 185 ? -7.250 -5.224 -12.786 1.00 58.38 185 ASN A N 1
ATOM 1541 C CA . ASN A 1 185 ? -6.778 -3.987 -12.214 1.00 58.38 185 ASN A CA 1
ATOM 1542 C C . ASN A 1 185 ? -6.674 -4.187 -10.685 1.00 58.38 185 ASN A C 1
ATOM 1544 O O . ASN A 1 185 ? -7.683 -4.109 -9.989 1.00 58.38 185 ASN A O 1
ATOM 1548 N N . VAL A 1 186 ? -5.475 -4.495 -10.171 1.00 62.31 186 VAL A N 1
ATOM 1549 C CA . VAL A 1 186 ? -5.132 -4.713 -8.739 1.00 62.31 186 VAL A CA 1
ATOM 1550 C C . VAL A 1 186 ? -5.711 -3.610 -7.842 1.00 62.31 186 VAL A C 1
ATOM 1552 O O . VAL A 1 186 ? -6.025 -3.808 -6.676 1.00 62.31 186 VAL A O 1
ATOM 1555 N N . THR A 1 187 ? -5.937 -2.447 -8.436 1.00 65.62 187 THR A N 1
ATOM 1556 C CA . THR A 1 187 ? -6.663 -1.280 -7.935 1.00 65.62 187 THR A CA 1
ATOM 1557 C C . THR A 1 187 ? -8.052 -1.654 -7.367 1.00 65.62 187 THR A C 1
ATOM 1559 O O . THR A 1 187 ? -8.462 -1.158 -6.324 1.00 65.62 187 THR A O 1
ATOM 1562 N N . TYR A 1 188 ? -8.788 -2.616 -7.932 1.00 73.38 188 TYR A N 1
ATOM 1563 C CA . TYR A 1 188 ? -10.036 -3.104 -7.318 1.00 73.38 188 TYR A CA 1
ATOM 1564 C C . TYR A 1 188 ? -9.816 -3.859 -5.999 1.00 73.38 188 TYR A C 1
ATOM 1566 O O . TYR A 1 188 ? -10.666 -3.765 -5.111 1.00 73.38 188 TYR A O 1
ATOM 1574 N N . ILE A 1 189 ? -8.679 -4.545 -5.836 1.00 84.06 189 ILE A N 1
ATOM 1575 C CA . ILE A 1 189 ? -8.350 -5.293 -4.614 1.00 84.06 189 ILE A CA 1
ATOM 1576 C C . ILE A 1 189 ? -8.156 -4.317 -3.454 1.00 84.06 189 ILE A C 1
ATOM 1578 O O . ILE A 1 189 ? -8.773 -4.488 -2.405 1.00 84.06 189 ILE A O 1
ATOM 1582 N N . ALA A 1 190 ? -7.374 -3.248 -3.643 1.00 89.50 190 ALA A N 1
ATOM 1583 C CA . ALA A 1 190 ? -7.139 -2.280 -2.573 1.00 89.50 190 ALA A CA 1
ATOM 1584 C C . ALA A 1 190 ? -8.419 -1.563 -2.134 1.00 89.50 190 ALA A C 1
ATOM 1586 O O . ALA A 1 190 ? -8.645 -1.421 -0.933 1.00 89.50 190 ALA A O 1
ATOM 1587 N N . LYS A 1 191 ? -9.288 -1.160 -3.075 1.00 91.06 191 LYS A N 1
ATOM 1588 C CA . LYS A 1 191 ? -10.590 -0.565 -2.725 1.00 91.06 191 LYS A CA 1
ATOM 1589 C C . LYS A 1 191 ? -11.466 -1.557 -1.949 1.00 91.06 191 LYS A C 1
ATOM 1591 O O . LYS A 1 191 ? -12.073 -1.163 -0.958 1.00 91.06 191 LYS A O 1
ATOM 1596 N N . GLY A 1 192 ? -11.507 -2.827 -2.361 1.00 90.12 192 GLY A N 1
ATOM 1597 C CA . GLY A 1 192 ? -12.250 -3.881 -1.661 1.00 90.12 192 GLY A CA 1
ATOM 1598 C C . GLY A 1 192 ? -11.750 -4.115 -0.234 1.00 90.12 192 GLY A C 1
ATOM 1599 O O . GLY A 1 192 ? -12.542 -4.089 0.707 1.00 90.12 192 GLY A O 1
ATOM 1600 N N . ILE A 1 193 ? -10.433 -4.253 -0.060 1.00 91.94 193 ILE A N 1
ATOM 1601 C CA . ILE A 1 193 ? -9.806 -4.403 1.260 1.00 91.94 193 ILE A CA 1
ATOM 1602 C C . ILE A 1 193 ? -10.076 -3.176 2.135 1.00 91.94 193 ILE A C 1
ATOM 1604 O O . ILE A 1 193 ? -10.426 -3.325 3.303 1.00 91.94 193 ILE A O 1
ATOM 1608 N N . PHE A 1 194 ? -9.977 -1.964 1.584 1.00 93.75 194 PHE A N 1
ATOM 1609 C CA . PHE A 1 194 ? -10.257 -0.749 2.345 1.00 93.75 194 PHE A CA 1
ATOM 1610 C C . PHE A 1 194 ? -11.716 -0.674 2.811 1.00 93.75 194 PHE A C 1
ATOM 1612 O O . PHE A 1 194 ? -11.967 -0.329 3.961 1.00 93.75 194 PHE A O 1
ATOM 1619 N N . ILE A 1 195 ? -12.679 -1.050 1.962 1.00 93.62 195 ILE A N 1
ATOM 1620 C CA . ILE A 1 195 ? -14.099 -1.124 2.342 1.00 9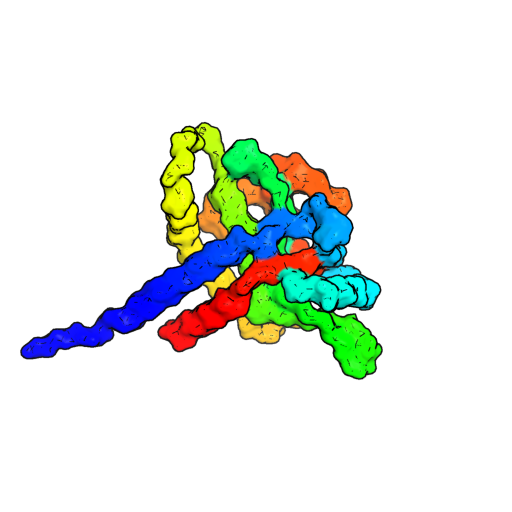3.62 195 ILE A CA 1
ATOM 1621 C C . ILE A 1 195 ? -14.308 -2.133 3.477 1.00 93.62 195 ILE A C 1
ATOM 1623 O O . ILE A 1 195 ? -15.013 -1.822 4.434 1.00 93.62 195 ILE A O 1
ATOM 1627 N N . LYS A 1 196 ? -13.670 -3.308 3.408 1.00 92.25 196 LYS A N 1
ATOM 1628 C CA . LYS A 1 196 ? -13.738 -4.316 4.476 1.00 92.25 196 LYS A CA 1
ATOM 1629 C C . LYS A 1 196 ? -13.174 -3.775 5.794 1.00 92.25 196 LYS A C 1
ATOM 1631 O O . LYS A 1 196 ? -13.824 -3.888 6.827 1.00 92.25 196 LYS A O 1
ATOM 1636 N N . LEU A 1 197 ? -12.028 -3.089 5.746 1.00 92.62 197 LEU A N 1
ATOM 1637 C CA . LEU A 1 197 ? -11.469 -2.392 6.910 1.00 92.62 197 LEU A CA 1
ATOM 1638 C C . LEU A 1 197 ? -12.453 -1.350 7.467 1.00 92.62 197 LEU A C 1
ATOM 1640 O O . LEU A 1 197 ? -12.661 -1.311 8.671 1.00 92.62 197 LEU A O 1
ATOM 1644 N N . GLN A 1 198 ? -13.110 -0.545 6.626 1.00 92.75 198 GLN A N 1
ATOM 1645 C CA . GLN A 1 198 ? -14.118 0.419 7.094 1.00 92.75 198 GLN A CA 1
ATOM 1646 C C . GLN A 1 198 ? -15.337 -0.232 7.756 1.00 92.75 198 GLN A C 1
ATOM 1648 O O . GLN A 1 198 ? -15.922 0.354 8.664 1.00 92.75 198 GLN A O 1
ATOM 1653 N N . GLN A 1 199 ? -15.758 -1.406 7.289 1.00 92.31 199 GLN A N 1
ATOM 1654 C CA . GLN A 1 199 ? -16.924 -2.106 7.829 1.00 92.31 199 GLN A CA 1
ATOM 1655 C C . GLN A 1 199 ? -16.626 -2.724 9.198 1.00 92.31 199 GLN A C 1
ATOM 1657 O O . GLN A 1 199 ? -17.416 -2.551 10.127 1.00 92.31 199 GLN A O 1
ATOM 1662 N N . GLU A 1 200 ? -15.467 -3.371 9.323 1.00 90.44 200 GLU A N 1
ATOM 1663 C CA . GLU A 1 200 ? -15.100 -4.183 10.488 1.00 90.44 200 GLU A CA 1
ATOM 1664 C C . GLU A 1 200 ? -14.301 -3.410 11.555 1.00 90.44 200 GLU A C 1
ATOM 1666 O O . GLU A 1 200 ? -14.245 -3.821 12.712 1.00 90.44 200 GLU A O 1
ATOM 1671 N N . ILE A 1 201 ? -13.678 -2.279 11.198 1.00 88.50 201 ILE A N 1
ATOM 1672 C CA . ILE A 1 201 ? -12.772 -1.525 12.077 1.00 88.50 201 ILE A CA 1
ATOM 1673 C C . ILE A 1 201 ? -13.257 -0.076 12.227 1.00 88.50 201 ILE A C 1
ATOM 1675 O O . ILE A 1 201 ? -13.235 0.714 11.282 1.00 88.50 201 ILE A O 1
ATOM 1679 N N . GLU A 1 202 ? -13.671 0.297 13.443 1.00 86.88 202 GLU A N 1
ATOM 1680 C CA . GLU A 1 202 ? -14.225 1.622 13.772 1.00 86.88 202 GLU A CA 1
ATOM 1681 C C . GLU A 1 202 ? -13.268 2.764 13.395 1.00 86.88 202 GLU A C 1
ATOM 1683 O O . GLU A 1 202 ? -13.661 3.790 12.837 1.00 86.88 202 GLU A O 1
ATOM 1688 N N . GLU A 1 203 ? -11.976 2.550 13.619 1.00 88.38 203 GLU A N 1
ATOM 1689 C CA . GLU A 1 203 ? -10.899 3.481 13.317 1.00 88.38 203 GLU A CA 1
ATOM 1690 C C . GLU A 1 203 ? -10.803 3.786 11.806 1.00 88.38 203 GLU A C 1
ATOM 1692 O O . GLU A 1 203 ? -10.357 4.862 11.412 1.00 88.38 203 GLU A O 1
ATOM 1697 N N . PHE A 1 204 ? -11.301 2.920 10.923 1.00 90.62 204 PHE A N 1
ATOM 1698 C CA . PHE A 1 204 ? -11.314 3.179 9.479 1.00 90.62 204 PHE A CA 1
ATOM 1699 C C . PHE A 1 204 ? -12.575 3.914 8.997 1.00 90.62 204 PHE A C 1
ATOM 1701 O O . PHE A 1 204 ? -12.538 4.534 7.931 1.00 90.62 204 PHE A O 1
ATOM 1708 N N . LYS A 1 205 ? -13.667 3.937 9.777 1.00 89.06 205 LYS A N 1
ATOM 1709 C CA . LYS A 1 205 ? -14.964 4.515 9.356 1.00 89.06 205 LYS A CA 1
ATOM 1710 C C . LYS A 1 205 ? -14.926 6.008 9.049 1.00 89.06 205 LYS A C 1
ATOM 1712 O O . LYS A 1 205 ? -15.683 6.479 8.210 1.00 89.06 205 LYS A O 1
ATOM 1717 N N . GLN A 1 206 ? -14.052 6.758 9.719 1.00 83.31 206 GLN A N 1
ATOM 1718 C CA . GLN A 1 206 ? -13.922 8.206 9.507 1.00 83.31 206 GLN A CA 1
ATOM 1719 C C . GLN A 1 206 ? -13.101 8.562 8.259 1.00 83.31 206 GLN A C 1
ATOM 1721 O O . GLN A 1 206 ? -13.014 9.733 7.897 1.00 83.31 206 GLN A O 1
ATOM 1726 N N . ALA A 1 207 ? -12.450 7.584 7.624 1.00 90.44 207 ALA A N 1
ATOM 1727 C CA . ALA A 1 207 ? -11.755 7.835 6.374 1.00 90.44 207 ALA A CA 1
ATOM 1728 C C . ALA A 1 207 ? -12.759 7.941 5.215 1.00 90.44 207 ALA A C 1
ATOM 1730 O O . ALA A 1 207 ? -13.766 7.240 5.167 1.00 90.44 207 ALA A O 1
ATOM 1731 N N . LEU A 1 208 ? -12.481 8.812 4.255 1.00 92.75 208 LEU A N 1
ATOM 1732 C CA . LEU A 1 208 ? -13.284 8.986 3.052 1.00 92.75 208 LEU A CA 1
ATOM 1733 C C . LEU A 1 208 ? -12.708 8.144 1.920 1.00 92.75 208 LEU A C 1
ATOM 1735 O O . LEU A 1 208 ? -11.495 8.053 1.762 1.00 92.75 208 LEU A O 1
ATOM 1739 N N . ILE A 1 209 ? -13.573 7.564 1.097 1.00 93.94 209 ILE A N 1
ATOM 1740 C CA . ILE A 1 209 ? -13.172 6.954 -0.171 1.00 93.94 209 ILE A CA 1
ATOM 1741 C C . ILE A 1 209 ? -13.394 8.000 -1.259 1.00 93.94 209 ILE A C 1
ATOM 1743 O O . ILE A 1 209 ? -14.522 8.434 -1.481 1.00 93.94 209 ILE A O 1
ATOM 1747 N N . SER A 1 210 ? -12.319 8.413 -1.924 1.00 92.94 210 SER A N 1
ATOM 1748 C CA . SER A 1 210 ? -12.386 9.322 -3.063 1.00 92.94 210 SER A CA 1
ATOM 1749 C C . SER A 1 210 ? -12.686 8.554 -4.347 1.00 92.94 210 SER A C 1
ATOM 1751 O O . SER A 1 210 ? -12.054 7.534 -4.637 1.00 92.94 210 SER A O 1
ATOM 1753 N N . ASP A 1 211 ? -13.610 9.084 -5.145 1.00 88.12 211 ASP A N 1
ATOM 1754 C CA . ASP A 1 211 ? -13.836 8.647 -6.525 1.00 88.12 211 ASP A CA 1
ATOM 1755 C C . ASP A 1 211 ? -12.993 9.451 -7.537 1.00 88.12 211 ASP A C 1
ATOM 1757 O O . ASP A 1 211 ? -12.991 9.148 -8.730 1.00 88.12 211 ASP A O 1
ATOM 1761 N N . GLU A 1 212 ? -12.249 10.466 -7.080 1.00 89.81 212 GLU A N 1
ATOM 1762 C CA . GLU A 1 212 ? -11.331 11.231 -7.923 1.00 89.81 212 GLU A CA 1
ATOM 1763 C C . GLU A 1 212 ? -9.983 10.519 -8.103 1.00 89.81 212 GLU A C 1
ATOM 1765 O O . GLU A 1 212 ? -9.473 9.851 -7.200 1.00 89.81 212 GLU A O 1
ATOM 1770 N N . PHE A 1 213 ? -9.343 10.743 -9.254 1.00 88.75 213 PHE A N 1
ATOM 1771 C CA . PHE A 1 213 ? -7.957 10.333 -9.468 1.00 88.75 213 PHE A CA 1
ATOM 1772 C C . PHE A 1 213 ? -7.003 11.151 -8.593 1.00 88.75 213 PHE A C 1
ATOM 1774 O O . PHE A 1 213 ? -7.090 12.380 -8.526 1.00 88.75 213 PHE A O 1
ATOM 1781 N N . PHE A 1 214 ? -6.039 10.473 -7.971 1.00 92.50 214 PHE A N 1
ATOM 1782 C CA . PHE A 1 214 ? -5.021 11.142 -7.173 1.00 92.50 214 PHE A CA 1
ATOM 1783 C C . PHE A 1 214 ? -4.121 12.031 -8.042 1.00 92.50 214 PHE A C 1
ATOM 1785 O O . PHE A 1 214 ? -3.540 11.591 -9.036 1.00 92.50 214 PHE A O 1
ATOM 1792 N N . ASN A 1 215 ? -3.935 13.281 -7.614 1.00 91.00 215 ASN A N 1
ATOM 1793 C CA . ASN A 1 215 ? -2.977 14.202 -8.215 1.00 91.00 215 ASN A CA 1
ATOM 1794 C C . ASN A 1 215 ? -1.890 14.584 -7.208 1.00 91.00 215 ASN A C 1
ATOM 1796 O O . ASN A 1 215 ? -2.145 15.313 -6.252 1.00 91.00 215 ASN A O 1
ATOM 1800 N N . LYS A 1 216 ? -0.644 14.178 -7.477 1.00 90.00 216 LYS A N 1
ATOM 1801 C CA . LYS A 1 216 ? 0.501 14.483 -6.606 1.00 90.00 216 LYS A CA 1
ATOM 1802 C C . LYS A 1 216 ? 0.705 15.983 -6.354 1.00 90.00 216 LYS A C 1
ATOM 1804 O O . LYS A 1 216 ? 1.176 16.345 -5.282 1.00 90.00 216 LYS A O 1
ATOM 1809 N N . ASN A 1 217 ? 0.340 16.859 -7.290 1.00 90.38 217 ASN A N 1
ATOM 1810 C CA . ASN A 1 217 ? 0.483 18.308 -7.105 1.00 90.38 217 ASN A CA 1
ATOM 1811 C C . ASN A 1 217 ? -0.493 18.878 -6.063 1.00 90.38 217 ASN A C 1
ATOM 1813 O O . ASN A 1 217 ? -0.251 19.964 -5.554 1.00 90.38 217 ASN A O 1
ATOM 1817 N N . LYS A 1 218 ? -1.565 18.144 -5.743 1.00 91.50 218 LYS A N 1
ATOM 1818 C CA . LYS A 1 218 ? -2.540 18.474 -4.696 1.00 91.50 218 LYS A CA 1
ATOM 1819 C C . LYS A 1 218 ? -2.250 17.753 -3.373 1.00 91.50 218 LYS A C 1
ATOM 1821 O O . LYS A 1 218 ? -3.089 17.756 -2.482 1.00 91.50 218 LYS A O 1
ATOM 1826 N N . LEU A 1 219 ? -1.087 17.103 -3.234 1.00 90.50 219 LEU A N 1
ATOM 1827 C CA . LEU A 1 219 ? -0.757 16.317 -2.041 1.00 90.50 219 LEU A CA 1
ATOM 1828 C C . LEU A 1 219 ? -0.864 17.143 -0.752 1.00 90.50 219 LEU A C 1
ATOM 1830 O O . LEU A 1 219 ? -1.401 16.645 0.231 1.00 90.50 219 LEU A O 1
ATOM 1834 N N . ASP A 1 220 ? -0.399 18.394 -0.769 1.00 89.62 220 ASP A N 1
ATOM 1835 C CA . ASP A 1 220 ? -0.502 19.288 0.388 1.00 89.62 220 ASP A CA 1
ATOM 1836 C C . ASP A 1 220 ? -1.971 19.592 0.735 1.00 89.62 220 ASP A C 1
ATOM 1838 O O . ASP A 1 220 ? -2.333 19.569 1.909 1.00 89.62 220 ASP A O 1
ATOM 1842 N N . ASP A 1 221 ? -2.831 19.801 -0.266 1.00 90.81 221 ASP A N 1
ATOM 1843 C CA . ASP A 1 221 ? -4.267 20.036 -0.061 1.00 90.81 221 ASP A CA 1
ATOM 1844 C C . ASP A 1 221 ? -4.931 18.812 0.582 1.00 90.81 221 ASP A C 1
ATOM 1846 O O . ASP A 1 221 ? -5.643 18.938 1.574 1.00 90.81 221 ASP A O 1
ATOM 1850 N N . TYR A 1 222 ? -4.638 17.612 0.070 1.00 91.25 222 TYR A N 1
ATOM 1851 C CA . TYR A 1 222 ? -5.173 16.365 0.619 1.00 91.25 222 TYR A CA 1
ATOM 1852 C C . TYR A 1 222 ? -4.703 16.095 2.051 1.00 91.25 222 TYR A C 1
ATOM 1854 O O . TYR A 1 222 ? -5.455 15.546 2.848 1.00 91.25 222 TYR A O 1
ATOM 1862 N N . ILE A 1 223 ? -3.467 16.468 2.387 1.00 88.62 223 ILE A N 1
ATOM 1863 C CA . ILE A 1 223 ? -2.917 16.288 3.735 1.00 88.62 223 ILE A CA 1
ATOM 1864 C C . ILE A 1 223 ? -3.564 17.237 4.744 1.00 88.62 223 ILE A C 1
ATOM 1866 O O . ILE A 1 223 ? -3.771 16.852 5.895 1.00 88.62 223 ILE A O 1
ATOM 1870 N N . ASN A 1 224 ? -3.887 18.454 4.309 1.00 85.38 224 ASN A N 1
ATOM 1871 C CA . ASN A 1 224 ? -4.523 19.472 5.141 1.00 85.38 224 ASN A CA 1
ATOM 1872 C C . ASN A 1 224 ? -6.043 19.279 5.285 1.00 85.38 224 ASN A C 1
ATOM 1874 O O . ASN A 1 224 ? -6.674 20.048 6.010 1.00 85.38 224 ASN A O 1
ATOM 1878 N N . ASN A 1 225 ? -6.636 18.282 4.619 1.00 82.56 225 ASN A N 1
ATOM 1879 C CA . ASN A 1 225 ? -8.034 17.922 4.832 1.00 82.56 225 ASN A CA 1
ATOM 1880 C C . ASN A 1 225 ? -8.260 17.379 6.251 1.00 82.56 225 ASN A C 1
ATOM 1882 O O . ASN A 1 225 ? -7.396 16.723 6.832 1.00 82.56 225 ASN A O 1
ATOM 1886 N N . GLU A 1 226 ? -9.465 17.606 6.780 1.00 75.19 226 GLU A N 1
ATOM 1887 C CA . GLU A 1 226 ? -9.860 17.170 8.129 1.00 75.19 226 GLU A CA 1
ATOM 1888 C C . GLU A 1 226 ? -9.933 15.642 8.272 1.00 75.19 226 GLU A C 1
ATOM 1890 O O . GLU A 1 226 ? -9.771 15.112 9.369 1.00 75.19 226 GLU A O 1
ATOM 1895 N N . CYS A 1 227 ? -10.153 14.922 7.168 1.00 85.62 227 CYS A N 1
ATOM 1896 C CA . CYS A 1 227 ? -10.314 13.472 7.166 1.00 85.62 227 CYS A CA 1
ATOM 1897 C C . CYS A 1 227 ? -9.228 12.782 6.337 1.00 85.62 227 CYS A C 1
ATOM 1899 O O . CYS A 1 227 ? -8.817 13.263 5.277 1.00 85.62 227 CYS A O 1
ATOM 1901 N N . LEU A 1 228 ? -8.840 11.582 6.778 1.00 92.62 228 LEU A N 1
ATOM 1902 C CA . LEU A 1 228 ? -8.091 10.653 5.937 1.00 92.62 228 LEU A CA 1
ATOM 1903 C C . LEU A 1 228 ? -8.885 10.349 4.671 1.00 92.62 228 LEU A C 1
ATOM 1905 O O . LEU A 1 228 ? -10.086 10.112 4.732 1.00 92.62 228 LEU A O 1
ATOM 1909 N N . THR A 1 229 ? -8.210 10.324 3.531 1.00 95.31 229 THR A N 1
ATOM 1910 C CA . THR A 1 229 ? -8.815 10.049 2.230 1.00 95.31 229 THR A CA 1
ATOM 1911 C C . THR A 1 229 ? -8.075 8.904 1.553 1.00 95.31 229 THR A C 1
ATOM 1913 O O . THR A 1 229 ? -6.861 8.960 1.362 1.00 95.31 229 THR A O 1
ATOM 1916 N N . PHE A 1 230 ? -8.811 7.866 1.177 1.00 96.06 230 PHE A N 1
ATOM 1917 C CA . PHE A 1 230 ? -8.349 6.777 0.335 1.00 96.06 230 PHE A CA 1
ATOM 1918 C C . PHE A 1 230 ? -8.584 7.118 -1.136 1.00 96.06 230 PHE A C 1
ATOM 1920 O O . PHE A 1 230 ? -9.699 7.433 -1.547 1.00 96.06 230 PHE A O 1
ATOM 1927 N N . PHE A 1 231 ? -7.536 7.001 -1.939 1.00 95.00 231 PHE A N 1
ATOM 1928 C CA . PHE A 1 231 ? -7.571 7.086 -3.388 1.00 95.00 231 PHE A CA 1
ATOM 1929 C C . PHE A 1 231 ? -7.276 5.717 -3.967 1.00 95.00 231 PHE A C 1
ATOM 1931 O O . PHE A 1 231 ? -6.289 5.071 -3.603 1.00 95.00 231 PHE A O 1
ATOM 1938 N N . ASN A 1 232 ? -8.086 5.311 -4.937 1.00 92.81 232 ASN A N 1
ATOM 1939 C CA . ASN A 1 232 ? -7.824 4.090 -5.671 1.00 92.81 232 ASN A CA 1
ATOM 1940 C C . ASN A 1 232 ? -6.709 4.310 -6.706 1.00 92.81 232 ASN A C 1
ATOM 1942 O O . ASN A 1 232 ? -6.971 4.520 -7.888 1.00 92.81 232 ASN A O 1
ATOM 1946 N N . HIS A 1 233 ? -5.468 4.373 -6.225 1.00 92.62 233 HIS A N 1
ATOM 1947 C CA . HIS A 1 233 ? -4.314 4.846 -6.980 1.00 92.62 233 HIS A CA 1
ATOM 1948 C C . HIS A 1 233 ? -3.173 3.834 -6.954 1.00 92.62 233 HIS A C 1
ATOM 1950 O O . HIS A 1 233 ? -2.854 3.282 -5.898 1.00 92.62 233 HIS A O 1
ATOM 1956 N N . GLN A 1 234 ? -2.533 3.644 -8.106 1.00 92.56 234 GLN A N 1
ATOM 1957 C CA . GLN A 1 234 ? -1.402 2.742 -8.276 1.00 92.56 234 GLN A CA 1
ATOM 1958 C C . GLN A 1 234 ? -0.171 3.514 -8.749 1.00 92.56 234 GLN A C 1
ATOM 1960 O O . GLN A 1 234 ? -0.228 4.328 -9.676 1.00 92.56 234 GLN A O 1
ATOM 1965 N N . PHE A 1 235 ? 0.962 3.286 -8.094 1.00 93.25 235 PHE A N 1
ATOM 1966 C CA . PHE A 1 235 ? 2.184 4.027 -8.386 1.00 93.25 235 PHE A CA 1
ATOM 1967 C C . PHE A 1 235 ? 3.427 3.272 -7.941 1.00 93.25 235 PHE A C 1
ATOM 1969 O O . PHE A 1 235 ? 3.399 2.482 -7.006 1.00 93.25 235 PHE A O 1
ATOM 1976 N N . PHE A 1 236 ? 4.543 3.558 -8.592 1.00 93.44 236 PHE A N 1
ATOM 1977 C CA . PHE A 1 236 ? 5.852 3.092 -8.180 1.00 93.44 236 PHE A CA 1
ATOM 1978 C C . PHE A 1 236 ? 6.484 4.065 -7.190 1.00 93.44 236 PHE A C 1
ATOM 1980 O O . PHE A 1 236 ? 6.320 5.285 -7.308 1.00 93.44 236 PHE A O 1
ATOM 1987 N N . TYR A 1 237 ? 7.219 3.524 -6.223 1.00 92.75 237 TYR A N 1
ATOM 1988 C CA . TYR A 1 237 ? 8.038 4.297 -5.296 1.00 92.75 237 TYR A CA 1
ATOM 1989 C C . TYR A 1 237 ? 9.240 3.483 -4.814 1.00 92.75 237 TYR A C 1
ATOM 1991 O O . TYR A 1 237 ? 9.221 2.255 -4.817 1.00 92.75 237 TYR A O 1
ATOM 1999 N N . ILE A 1 238 ? 10.282 4.176 -4.362 1.00 90.12 238 ILE A N 1
ATOM 2000 C CA . ILE A 1 238 ? 11.402 3.556 -3.657 1.00 90.12 238 ILE A CA 1
ATOM 2001 C C . ILE A 1 238 ? 11.173 3.678 -2.152 1.00 90.12 238 ILE A C 1
ATOM 2003 O O . ILE A 1 238 ? 10.934 4.770 -1.629 1.00 90.12 238 ILE A O 1
ATOM 2007 N N . GLY A 1 239 ? 11.280 2.550 -1.458 1.00 85.62 239 GLY A N 1
ATOM 2008 C CA . GLY A 1 239 ? 11.168 2.443 -0.007 1.00 85.62 239 GLY A CA 1
ATOM 2009 C C . GLY A 1 239 ? 12.346 1.677 0.584 1.00 85.62 239 GLY A C 1
ATOM 2010 O O . GLY A 1 239 ? 13.109 1.035 -0.136 1.00 85.62 239 GLY A O 1
ATOM 2011 N N . SER A 1 240 ? 12.511 1.755 1.903 1.00 79.88 240 SER A N 1
ATOM 2012 C CA . SER A 1 240 ? 13.371 0.797 2.607 1.00 79.88 240 SER A CA 1
ATOM 2013 C C . SER A 1 240 ? 12.663 -0.551 2.653 1.00 79.88 240 SER A C 1
ATOM 2015 O O . SER A 1 240 ? 11.461 -0.595 2.910 1.00 79.88 240 SER A O 1
ATOM 2017 N N . LEU A 1 241 ? 13.392 -1.639 2.409 1.00 70.44 241 LEU A N 1
ATOM 2018 C CA . LEU A 1 241 ? 12.833 -2.976 2.585 1.00 70.44 241 LEU A CA 1
ATOM 2019 C C . LEU A 1 241 ? 12.478 -3.170 4.072 1.00 70.44 241 LEU A C 1
ATOM 2021 O O . LEU A 1 241 ? 13.374 -3.044 4.914 1.00 70.44 241 LEU A O 1
ATOM 2025 N N . PRO A 1 242 ? 11.216 -3.480 4.432 1.00 62.78 242 PRO A N 1
ATOM 2026 C CA . PRO A 1 242 ? 10.894 -3.904 5.786 1.00 62.78 242 PRO A CA 1
ATOM 2027 C C . PRO A 1 242 ? 11.747 -5.138 6.067 1.00 62.78 242 PRO A C 1
ATOM 2029 O O . PRO A 1 242 ? 11.681 -6.110 5.315 1.00 62.78 242 PRO A O 1
ATOM 2032 N N . GLY A 1 243 ? 12.595 -5.085 7.097 1.00 53.75 243 GLY A N 1
ATOM 2033 C CA . GLY A 1 243 ? 13.748 -5.983 7.248 1.00 53.75 243 GLY A CA 1
ATOM 2034 C C . GLY A 1 243 ? 13.452 -7.487 7.332 1.00 53.75 243 GLY A C 1
ATOM 2035 O O . GLY A 1 243 ? 14.388 -8.260 7.506 1.00 53.75 243 GLY A O 1
ATOM 2036 N N . GLN A 1 244 ? 12.189 -7.913 7.239 1.00 53.88 244 GLN A N 1
ATOM 2037 C CA . GLN A 1 244 ? 11.757 -9.304 7.347 1.00 53.88 244 GLN A CA 1
ATOM 2038 C C . GLN A 1 244 ? 10.572 -9.676 6.437 1.00 53.88 244 GLN A C 1
ATOM 2040 O O . GLN A 1 244 ? 9.868 -10.636 6.744 1.00 53.88 244 GLN A O 1
ATOM 2045 N N . LEU A 1 245 ? 10.354 -8.982 5.309 1.00 51.94 245 LEU A N 1
ATOM 2046 C CA . LEU A 1 245 ? 9.309 -9.377 4.346 1.00 51.94 245 LEU A CA 1
ATOM 2047 C C . LEU A 1 245 ? 9.447 -10.859 3.934 1.00 51.94 245 LEU A C 1
ATOM 2049 O O . LEU A 1 245 ? 8.467 -11.590 3.883 1.00 51.94 245 LEU A O 1
ATOM 2053 N N . SER A 1 246 ? 10.685 -11.335 3.758 1.00 47.16 246 SER A N 1
ATOM 2054 C CA . SER A 1 246 ? 10.987 -12.742 3.465 1.00 47.16 246 SER A CA 1
ATOM 2055 C C . SER A 1 246 ? 10.619 -13.699 4.604 1.00 47.16 246 SER A C 1
ATOM 2057 O O . SER A 1 246 ? 10.118 -14.787 4.336 1.00 47.16 246 SER A O 1
ATOM 2059 N N . THR A 1 247 ? 10.821 -13.311 5.867 1.00 52.62 247 THR A N 1
ATOM 2060 C CA . THR A 1 247 ? 10.426 -14.111 7.038 1.00 52.62 247 THR A CA 1
ATOM 2061 C C . THR A 1 247 ? 8.908 -14.162 7.176 1.00 52.62 247 THR A C 1
ATOM 2063 O O . THR A 1 247 ? 8.369 -15.227 7.462 1.00 52.62 247 THR A O 1
ATOM 2066 N N . PHE A 1 248 ? 8.216 -13.046 6.925 1.00 54.81 248 PHE A N 1
ATOM 2067 C CA . PHE A 1 248 ? 6.754 -12.979 6.911 1.00 54.81 248 PHE A CA 1
ATOM 2068 C C . PHE A 1 248 ? 6.168 -13.906 5.843 1.00 54.81 248 PHE A C 1
ATOM 2070 O O . PHE A 1 248 ? 5.347 -14.766 6.156 1.00 54.81 248 PHE A O 1
ATOM 2077 N N . THR A 1 249 ? 6.645 -13.796 4.600 1.00 54.44 249 THR A N 1
ATOM 2078 C CA . THR A 1 249 ? 6.198 -14.644 3.487 1.00 54.44 249 THR A CA 1
ATOM 2079 C C . THR A 1 249 ? 6.535 -16.118 3.729 1.00 54.44 249 THR A C 1
ATOM 2081 O O . THR A 1 249 ? 5.699 -16.982 3.472 1.00 54.44 249 THR A O 1
ATOM 2084 N N . ALA A 1 250 ? 7.718 -16.428 4.273 1.00 54.78 250 ALA A N 1
ATOM 2085 C CA . ALA A 1 250 ? 8.114 -17.801 4.597 1.00 54.78 250 ALA A CA 1
ATOM 2086 C C . ALA A 1 250 ? 7.272 -18.409 5.730 1.00 54.78 250 ALA A C 1
ATOM 2088 O O . ALA A 1 250 ? 6.838 -19.554 5.621 1.00 54.78 250 ALA A O 1
ATOM 2089 N N . LEU A 1 251 ? 6.998 -17.645 6.794 1.00 60.41 251 LEU A N 1
ATOM 2090 C CA . LEU A 1 251 ? 6.122 -18.076 7.885 1.00 60.41 251 LEU A CA 1
ATOM 2091 C C . LEU A 1 251 ? 4.704 -18.308 7.382 1.00 60.41 251 LEU A C 1
ATOM 2093 O O . LEU A 1 251 ? 4.118 -19.346 7.656 1.00 60.41 251 LEU A O 1
ATOM 2097 N N . ARG A 1 252 ? 4.173 -17.378 6.593 1.00 58.53 252 ARG A N 1
ATOM 2098 C CA . ARG A 1 252 ? 2.837 -17.485 6.015 1.00 58.53 252 ARG A CA 1
ATOM 2099 C C . ARG A 1 252 ? 2.684 -18.720 5.120 1.00 58.53 252 ARG A C 1
ATOM 2101 O O . ARG A 1 252 ? 1.693 -19.434 5.257 1.00 58.53 252 ARG A O 1
ATOM 2108 N N . LYS A 1 253 ? 3.674 -19.011 4.264 1.00 58.56 253 LYS A N 1
ATOM 2109 C CA . LYS A 1 253 ? 3.704 -20.239 3.446 1.00 58.56 253 LYS A CA 1
ATOM 2110 C C . LYS A 1 253 ? 3.722 -21.497 4.329 1.00 58.56 253 LYS A C 1
ATOM 2112 O O . LYS A 1 253 ? 2.921 -22.398 4.110 1.00 58.56 253 LYS A O 1
ATOM 2117 N N . LEU A 1 254 ? 4.532 -21.511 5.391 1.00 53.12 254 LEU A N 1
ATOM 2118 C CA . LEU A 1 254 ? 4.588 -22.620 6.352 1.00 53.12 254 LEU A CA 1
ATOM 2119 C C . LEU A 1 254 ? 3.242 -22.857 7.067 1.00 53.12 254 LEU A C 1
ATOM 2121 O O . LEU A 1 254 ? 2.841 -23.998 7.259 1.00 53.12 254 LEU A O 1
ATOM 2125 N N . ILE A 1 255 ? 2.522 -21.795 7.444 1.00 58.19 255 ILE A N 1
ATOM 2126 C CA . ILE A 1 255 ? 1.208 -21.900 8.108 1.00 58.19 255 ILE A CA 1
ATOM 2127 C C . ILE A 1 255 ? 0.185 -22.604 7.223 1.00 58.19 255 ILE A C 1
ATOM 2129 O O . ILE A 1 255 ? -0.627 -23.387 7.711 1.00 58.19 255 ILE A O 1
ATOM 2133 N N . GLN A 1 256 ? 0.221 -22.326 5.925 1.00 56.56 256 GLN A N 1
ATOM 2134 C CA . GLN A 1 256 ? -0.699 -22.932 4.971 1.00 56.56 256 GLN A CA 1
ATOM 2135 C C . GLN A 1 256 ? -0.389 -24.391 4.682 1.00 56.56 256 GLN A C 1
ATOM 2137 O O . GLN A 1 256 ? -1.315 -25.149 4.437 1.00 56.56 256 GLN A O 1
ATOM 2142 N N . GLU A 1 257 ? 0.881 -24.787 4.726 1.00 54.78 257 GLU A N 1
ATOM 2143 C CA . GLU A 1 257 ? 1.281 -26.188 4.557 1.00 54.78 257 GLU A CA 1
ATOM 2144 C C . GLU A 1 257 ? 0.909 -27.065 5.765 1.00 54.78 257 GLU A C 1
ATOM 2146 O O . GLU A 1 257 ? 0.873 -28.289 5.649 1.00 54.78 257 GLU A O 1
ATOM 2151 N N . VAL A 1 258 ? 0.651 -26.451 6.926 1.00 53.19 258 VAL A N 1
ATOM 2152 C CA . VAL A 1 258 ? 0.293 -27.144 8.176 1.00 53.19 258 VAL A CA 1
ATOM 2153 C C . VAL A 1 258 ? -1.228 -27.215 8.402 1.00 53.19 258 VAL A C 1
ATOM 2155 O O . VAL A 1 258 ? -1.672 -28.045 9.196 1.00 53.19 258 VAL A O 1
ATOM 2158 N N . LYS A 1 259 ? -2.021 -26.379 7.717 1.00 46.44 259 LYS A N 1
ATOM 2159 C CA . LYS A 1 259 ? -3.493 -26.474 7.684 1.00 46.44 259 LYS A CA 1
ATOM 2160 C C . LYS A 1 259 ? -3.955 -27.589 6.746 1.00 46.44 259 LYS A C 1
ATOM 2162 O O . LYS A 1 259 ? -4.939 -28.266 7.118 1.00 46.44 259 LYS A O 1
#

Foldseek 3Di:
DDDPPPDPPLVVVLVVLLVLLVVVLVLLLPFPQQALQPDDDPLSHWLKDFPVGDDQVSLVVQVVNCVVVVQKFKKKAFKWKFAWFAAPNDIDTGTHGQKIWTWDWDQDPVPRTTDIDTPLLLIDGNSNNVLRLQRGPPDDPDDDDPPCVVPVSVCSCVVCVVLVVVLVVVSVVVSVPVPPPVPDPCLVSRVVNLVSCCVRPVSSVQEAEDPDADDSVCRVVRHHDPHIYIYSGIIMTMTGDSPCSVVSSVSVVVSVVSD

pLDDT: mean 74.93, std 17.43, range [34.59, 96.06]

Sequence (259 aa):
MLIDNNQTSPDIIQAYLSYLQEMSRKISLRSGMENILYRKTKKNHPYYMPADSIDTRYLKQVKDHIDKEADRKLFLANGLVVGTVQKRKENKYIASPLIYFLVDIDIDESSRQLRTEIEWDSASLNYDLITLILERDLTELEIEIEDNHFMEQRNYFTDKAEVFEEIELDLENYIKQDNLLETLNVTYIAKGIFIKLQQEIEEFKQALISDEFFNKNKLDDYINNECLTFFNHQFFYIGSLPGQLSTFTALRKLIQEVK

Radius of gyration: 20.03 Å; chains: 1; bounding box: 41×68×59 Å